Protein AF-0000000084988908 (afdb_homodimer)

Secondary structure (DSSP, 8-state):
-----PPEEEE-S-HHHHHHHHHHHHHTT--S-EEEESSHHHHHHHHH-TTSPPPSEEEEES--SSS-HHHHHHHHHHSTTTTTS-EEEEES---HHHHHHHHHTT-SEEEE--SSHHHHHHHHHHHHHHHHHS---/-----PPEEEE-S-HHHHHHHHHHHHHTT--S-EEEESSHHHHHHHHH-TTSPPPSEEEEES-SSTTHHHHHHHHHHH-TTTTTS-EEEEES---HHHHHHHHHTT-SEEEE--SSHHHHHHHHHHHHHHHHHS---

Sequence (274 aa):
MRITNKPILLVEDDQVDMMKVTRALKEIGVTNQVVHRENGEDALNYLRDEDSEKPCLILLDLSMPIINGLEFLQAVKKDGRLRRIPVVVLTTSDDQQDKLNGFNFGAAGYMGKPVDYTQFVKVIRSIDTYWTISQMPMRITNKPILLVEDDQVDMMKVTRALKEIGVTNQVVHRENGEDALNYLRDEDSEKPCLILLDLSMPIINGLEFLQAVKKDGRLRRIPVVVLTTSDDQQDKLNGFNFGAAGYMGKPVDYTQFVKVIRSIDTYWTISQMP

Radius of gyration: 17.79 Å; Cα contacts (8 Å, |Δi|>4): 493; chains: 2; bounding box: 39×50×40 Å

InterPro domains:
  IPR001789 Signal transduction response regulator, receiver domain [PF00072] (8-124)
  IPR001789 Signal transduction response regulator, receiver domain [PS50110] (7-128)
  IPR001789 Signal transduction response regulator, receiver domain [SM00448] (6-124)
  IPR011006 CheY-like superfamily [SSF52172] (5-129)
  IPR052893 Two-component system response regulator [PTHR44520] (6-137)

pLDDT: mean 90.45, std 11.63, range [33.38, 98.31]

Organism: Nitrosospira multiformis (strain ATCC 25196 / NCIMB 11849 / C 71) (NCBI:txid323848)

Foldseek 3Di:
DPLPLFAEEEAAQDPVVVVLLVVLCVVVPRDHHYHYDDHLVVVVVQCPPPPHGHHQEYEAEPPRPDDPRLVSLLVQCVDPVRVLRAYEYEYQDPDPVVVVSCVVSPHPYYDYQDPDSVVNSVVSVVVVVVSVVVPRD/DPLPLFAEEEAAQDPVVVVLLVVLCVVVPRDHHYHYDDFLVVVVVQCPPPPHGHHQEYEFEPPRPDDTRLVSLLVQCVDPVRVLRAYEYEYQDPDPVVVVSCVVSPHPYYDYQDPDSVVNSVRSVVVVVVSVVVPRD

Structure (mmCIF, N/CA/C/O backbone):
data_AF-0000000084988908-model_v1
#
loop_
_entity.id
_entity.type
_entity.pdbx_description
1 polymer 'Response regulator receiver domain protein (CheY-like)'
#
loop_
_atom_site.group_PDB
_atom_site.id
_atom_site.type_symbol
_atom_site.label_atom_id
_atom_site.label_alt_id
_atom_site.label_comp_id
_atom_site.label_asym_id
_atom_site.label_entity_id
_atom_site.label_seq_id
_atom_site.pdbx_PDB_ins_code
_atom_site.Cartn_x
_atom_site.Cartn_y
_atom_site.Cartn_z
_atom_site.occupancy
_atom_site.B_iso_or_equiv
_atom_site.auth_seq_id
_atom_site.auth_comp_id
_atom_site.auth_asym_id
_atom_site.auth_atom_id
_atom_site.pdbx_PDB_model_num
ATOM 1 N N . MET A 1 1 ? -14.312 4.145 -9.266 1 33.38 1 MET A N 1
ATOM 2 C CA . MET A 1 1 ? -13.578 3.844 -8.047 1 33.38 1 MET A CA 1
ATOM 3 C C . MET A 1 1 ? -14.516 3.77 -6.844 1 33.38 1 MET A C 1
ATOM 5 O O . MET A 1 1 ? -15.281 4.699 -6.594 1 33.38 1 MET A O 1
ATOM 9 N N . ARG A 1 2 ? -15.062 2.703 -6.59 1 39.84 2 ARG A N 1
ATOM 10 C CA . ARG A 1 2 ? -16.031 2.877 -5.508 1 39.84 2 ARG A CA 1
ATOM 11 C C . ARG A 1 2 ? -15.516 3.869 -4.469 1 39.84 2 ARG A C 1
ATOM 13 O O . ARG A 1 2 ? -14.453 3.658 -3.871 1 39.84 2 ARG A O 1
ATOM 20 N N . ILE A 1 3 ? -15.742 5.152 -4.816 1 51.94 3 ILE A N 1
ATOM 21 C CA . ILE A 1 3 ? -15.484 6.352 -4.031 1 51.94 3 ILE A CA 1
ATOM 22 C C . ILE A 1 3 ? -16.031 6.164 -2.613 1 51.94 3 ILE A C 1
ATOM 24 O O . ILE A 1 3 ? -17.234 6.074 -2.408 1 51.94 3 ILE A O 1
ATOM 28 N N . THR A 1 4 ? -15.289 5.414 -1.825 1 63.38 4 THR A N 1
ATOM 29 C CA . THR A 1 4 ? -15.859 5.539 -0.486 1 63.38 4 THR A CA 1
ATOM 30 C C . THR A 1 4 ? -15.945 7.004 -0.069 1 63.38 4 THR A C 1
ATOM 32 O O . THR A 1 4 ? -15.109 7.816 -0.47 1 63.38 4 THR A O 1
ATOM 35 N N . ASN A 1 5 ? -17.109 7.465 0.12 1 84.06 5 ASN A N 1
ATOM 36 C CA . ASN A 1 5 ? -17.344 8.82 0.614 1 84.06 5 ASN A CA 1
ATOM 37 C C . ASN A 1 5 ? -16.688 9.047 1.969 1 84.06 5 ASN A C 1
ATOM 39 O O . ASN A 1 5 ? -16.922 10.062 2.619 1 84.06 5 ASN A O 1
ATOM 43 N N . LYS A 1 6 ? -15.82 8.133 2.32 1 93.12 6 LYS A N 1
ATOM 44 C CA . LYS A 1 6 ? -15.125 8.266 3.596 1 93.12 6 LYS A CA 1
ATOM 45 C C . LYS A 1 6 ? -14.016 9.312 3.508 1 93.12 6 LYS A C 1
ATOM 47 O O . LYS A 1 6 ? -13.43 9.516 2.443 1 93.12 6 LYS A O 1
ATOM 52 N N . PRO A 1 7 ? -13.727 9.922 4.605 1 97.06 7 PRO A N 1
ATOM 53 C CA . PRO A 1 7 ? -12.727 11 4.57 1 97.06 7 PRO A CA 1
ATOM 54 C C . PRO A 1 7 ? -11.305 10.477 4.426 1 97.06 7 PRO A C 1
ATOM 56 O O . PRO A 1 7 ? -11.062 9.273 4.559 1 97.06 7 PRO A O 1
ATOM 59 N N . ILE A 1 8 ? -10.422 11.383 4.055 1 97.56 8 ILE A N 1
ATOM 60 C CA . ILE A 1 8 ? -8.977 11.211 4.121 1 97.56 8 ILE A CA 1
ATOM 61 C C . ILE A 1 8 ? -8.414 11.992 5.309 1 97.56 8 ILE A C 1
ATOM 63 O O . ILE A 1 8 ? -8.711 13.18 5.469 1 97.56 8 ILE A O 1
ATOM 67 N N . LEU A 1 9 ? -7.676 11.273 6.164 1 98.12 9 LEU A N 1
ATOM 68 C CA . LEU A 1 9 ? -7.031 11.961 7.281 1 98.12 9 LEU A CA 1
ATOM 69 C C . LEU A 1 9 ? -5.625 12.414 6.902 1 98.12 9 LEU A C 1
ATOM 71 O O . LEU A 1 9 ? -4.797 11.602 6.488 1 98.12 9 LEU A O 1
ATOM 75 N N . LEU A 1 10 ? -5.43 13.695 6.969 1 97.56 10 LEU A N 1
ATOM 76 C CA . LEU A 1 10 ? -4.117 14.289 6.73 1 97.56 10 LEU A CA 1
ATOM 77 C C . LEU A 1 10 ? -3.48 14.742 8.039 1 97.56 10 LEU A C 1
ATOM 79 O O . LEU A 1 10 ? -4.008 15.633 8.719 1 97.56 10 LEU A O 1
ATOM 83 N N . VAL A 1 11 ? -2.355 14.102 8.406 1 96.38 11 VAL A N 1
ATOM 84 C CA . VAL A 1 11 ? -1.611 14.461 9.609 1 96.38 11 VAL A CA 1
ATOM 85 C C . VAL A 1 11 ? -0.351 15.234 9.227 1 96.38 11 VAL A C 1
ATOM 87 O O . VAL A 1 11 ? 0.623 14.648 8.75 1 96.38 11 VAL A O 1
ATOM 90 N N . GLU A 1 12 ? -0.417 16.516 9.398 1 93.69 12 GLU A N 1
ATOM 91 C CA . GLU A 1 12 ? 0.582 17.453 8.883 1 93.69 12 GLU A CA 1
ATOM 92 C C . GLU A 1 12 ? 0.618 18.719 9.711 1 93.69 12 GLU A C 1
ATOM 94 O O . GLU A 1 12 ? -0.411 19.375 9.906 1 93.69 12 GLU A O 1
ATOM 99 N N . ASP A 1 13 ? 1.84 19.062 10.188 1 91.5 13 ASP A N 1
ATOM 100 C CA . ASP A 1 13 ? 1.912 20.219 11.062 1 91.5 13 ASP A CA 1
ATOM 101 C C . ASP A 1 13 ? 2.33 21.469 10.289 1 91.5 13 ASP A C 1
ATOM 103 O O . ASP A 1 13 ? 2.232 22.594 10.797 1 91.5 13 ASP A O 1
ATOM 107 N N . ASP A 1 14 ? 2.793 21.359 9.07 1 92.19 14 ASP A N 1
ATOM 108 C CA . ASP A 1 14 ? 3.178 22.5 8.242 1 92.19 14 ASP A CA 1
ATOM 109 C C . ASP A 1 14 ? 2.012 22.969 7.371 1 92.19 14 ASP A C 1
ATOM 111 O O . ASP A 1 14 ? 1.492 22.203 6.555 1 92.19 14 ASP A O 1
ATOM 115 N N . GLN A 1 15 ? 1.658 24.156 7.574 1 94.19 15 GLN A N 1
ATOM 116 C CA . GLN A 1 15 ? 0.488 24.688 6.883 1 94.19 15 GLN A CA 1
ATOM 117 C C . GLN A 1 15 ? 0.701 24.719 5.371 1 94.19 15 GLN A C 1
ATOM 119 O O . GLN A 1 15 ? -0.223 24.438 4.605 1 94.19 15 GLN A O 1
ATOM 124 N N . VAL A 1 16 ? 1.824 25.047 4.992 1 94.38 16 VAL A N 1
ATOM 125 C CA . VAL A 1 16 ? 2.129 25.094 3.566 1 94.38 16 VAL A CA 1
ATOM 126 C C . VAL A 1 16 ? 2.004 23.703 2.961 1 94.38 16 VAL A C 1
ATOM 128 O O . VAL A 1 16 ? 1.389 23.531 1.906 1 94.38 16 VAL A O 1
ATOM 131 N N . ASP A 1 17 ? 2.549 22.703 3.615 1 94.25 17 ASP A N 1
ATOM 132 C CA . ASP A 1 17 ? 2.461 21.312 3.146 1 94.25 17 ASP A CA 1
ATOM 133 C C . ASP A 1 17 ? 1.016 20.828 3.152 1 94.25 17 ASP A C 1
ATOM 135 O O . ASP A 1 17 ? 0.592 20.125 2.236 1 94.25 17 ASP A O 1
ATOM 139 N N . MET A 1 18 ? 0.338 21.203 4.219 1 95.81 18 MET A N 1
ATOM 140 C CA . MET A 1 18 ? -1.075 20.844 4.293 1 95.81 18 MET A CA 1
ATOM 141 C C . MET A 1 18 ? -1.834 21.359 3.078 1 95.81 18 MET A C 1
ATOM 143 O O . MET A 1 18 ? -2.584 20.625 2.441 1 95.81 18 MET A O 1
ATOM 147 N N . MET A 1 19 ? -1.637 22.594 2.74 1 96.88 19 MET A N 1
ATOM 148 C CA . MET A 1 19 ? -2.316 23.219 1.607 1 96.88 19 MET A CA 1
ATOM 149 C C . MET A 1 19 ? -1.899 22.562 0.296 1 96.88 19 MET A C 1
ATOM 151 O O . MET A 1 19 ? -2.729 22.344 -0.589 1 96.88 19 MET A O 1
ATOM 155 N N . LYS A 1 20 ? -0.609 22.266 0.254 1 97.06 20 LYS A N 1
ATOM 156 C CA . LYS A 1 20 ? -0.064 21.625 -0.936 1 97.06 20 LYS A CA 1
ATOM 157 C C . LYS A 1 20 ? -0.732 20.281 -1.186 1 97.06 20 LYS A C 1
ATOM 159 O O . LYS A 1 20 ? -1.15 19.984 -2.307 1 97.06 20 LYS A O 1
ATOM 164 N N . VAL A 1 21 ? -0.891 19.453 -0.198 1 97.81 21 VAL A N 1
ATOM 165 C CA . VAL A 1 21 ? -1.503 18.141 -0.31 1 97.81 21 VAL A CA 1
ATOM 166 C C . VAL A 1 21 ? -2.979 18.281 -0.674 1 97.81 21 VAL A C 1
ATOM 168 O O . VAL A 1 21 ? -3.469 17.609 -1.587 1 97.81 21 VAL A O 1
ATOM 171 N N . THR A 1 22 ? -3.67 19.172 -0.027 1 97.94 22 THR A N 1
ATOM 172 C CA . THR A 1 22 ? -5.094 19.375 -0.252 1 97.94 22 THR A CA 1
ATOM 173 C C . THR A 1 22 ? -5.355 19.859 -1.68 1 97.94 22 THR A C 1
ATOM 175 O O . THR A 1 22 ? -6.277 19.375 -2.342 1 97.94 22 THR A O 1
ATOM 178 N N . ARG A 1 23 ? -4.582 20.766 -2.104 1 97.81 23 ARG A N 1
ATOM 179 C CA . ARG A 1 23 ? -4.711 21.281 -3.463 1 97.81 23 ARG A CA 1
ATOM 180 C C . ARG A 1 23 ? -4.473 20.188 -4.492 1 97.81 23 ARG A C 1
ATOM 182 O O . ARG A 1 23 ? -5.211 20.078 -5.473 1 97.81 23 ARG A O 1
ATOM 189 N N . ALA A 1 24 ? -3.41 19.391 -4.281 1 98.31 24 ALA A N 1
ATOM 190 C CA . ALA A 1 24 ? -3.094 18.297 -5.199 1 98.31 24 ALA A CA 1
ATOM 191 C C . ALA A 1 24 ? -4.246 17.312 -5.281 1 98.31 24 ALA A C 1
ATOM 193 O O . ALA A 1 24 ? -4.609 16.859 -6.371 1 98.31 24 ALA A O 1
ATOM 194 N N . LEU A 1 25 ? -4.844 16.969 -4.137 1 98.12 25 LEU A N 1
ATOM 195 C CA . LEU A 1 25 ? -5.977 16.062 -4.109 1 98.12 25 LEU A CA 1
ATOM 196 C C . LEU A 1 25 ? -7.145 16.609 -4.914 1 98.12 25 LEU A C 1
ATOM 198 O O . LEU A 1 25 ? -7.758 15.891 -5.707 1 98.12 25 LEU A O 1
ATOM 202 N N . LYS A 1 26 ? -7.383 17.844 -4.719 1 97.38 26 LYS A N 1
ATOM 203 C CA . LYS A 1 26 ? -8.469 18.5 -5.453 1 97.38 26 LYS A CA 1
ATOM 204 C C . LYS A 1 26 ? -8.18 18.516 -6.949 1 97.38 26 LYS A C 1
ATOM 206 O O . LYS A 1 26 ? -9.07 18.25 -7.758 1 97.38 26 LYS A O 1
ATOM 211 N N . GLU A 1 27 ? -7.031 18.781 -7.266 1 97.81 27 GLU A N 1
ATOM 212 C CA . GLU A 1 27 ? -6.621 18.906 -8.664 1 97.81 27 GLU A CA 1
ATOM 213 C C . GLU A 1 27 ? -6.824 17.594 -9.414 1 97.81 27 GLU A C 1
ATOM 215 O O . GLU A 1 27 ? -7.137 17.594 -10.609 1 97.81 27 GLU A O 1
ATOM 220 N N . ILE A 1 28 ? -6.645 16.516 -8.719 1 97.25 28 ILE A N 1
ATOM 221 C CA . ILE A 1 28 ? -6.754 15.242 -9.414 1 97.25 28 ILE A CA 1
ATOM 222 C C . ILE A 1 28 ? -8.172 14.695 -9.266 1 97.25 28 ILE A C 1
ATOM 224 O O . ILE A 1 28 ? -8.43 13.531 -9.578 1 97.25 28 ILE A O 1
ATOM 228 N N . GLY A 1 29 ? -9.023 15.445 -8.688 1 96.38 29 GLY A N 1
ATOM 229 C CA . GLY A 1 29 ? -10.445 15.133 -8.719 1 96.38 29 GLY A CA 1
ATOM 230 C C . GLY A 1 29 ? -10.906 14.328 -7.523 1 96.38 29 GLY A C 1
ATOM 231 O O . GLY A 1 29 ? -11.969 13.703 -7.562 1 96.38 29 GLY A O 1
ATOM 232 N N . VAL A 1 30 ? -10.141 14.297 -6.473 1 95.75 30 VAL A N 1
ATOM 233 C CA . VAL A 1 30 ? -10.562 13.609 -5.254 1 95.75 30 VAL A CA 1
ATOM 234 C C . VAL A 1 30 ? -11.664 14.414 -4.566 1 95.75 30 VAL A C 1
ATOM 236 O O . VAL A 1 30 ? -11.516 15.625 -4.348 1 95.75 30 VAL A O 1
ATOM 239 N N . THR A 1 31 ? -12.75 13.672 -4.215 1 95.19 31 THR A N 1
ATOM 240 C CA . THR A 1 31 ? -13.898 14.367 -3.66 1 95.19 31 THR A CA 1
ATOM 241 C C . THR A 1 31 ? -14.062 14.047 -2.178 1 95.19 31 THR A C 1
ATOM 243 O O . THR A 1 31 ? -14.906 14.641 -1.497 1 95.19 31 THR A O 1
ATOM 246 N N . ASN A 1 32 ? -13.273 13.164 -1.673 1 96.12 32 ASN A N 1
ATOM 247 C CA . ASN A 1 32 ? -13.328 12.844 -0.25 1 96.12 32 ASN A CA 1
ATOM 248 C C . ASN A 1 32 ? -13.086 14.078 0.613 1 96.12 32 ASN A C 1
ATOM 250 O O . ASN A 1 32 ? -12.289 14.945 0.255 1 96.12 32 ASN A O 1
ATOM 254 N N . GLN A 1 33 ? -13.797 14.133 1.721 1 96.38 33 GLN A N 1
ATOM 255 C CA . GLN A 1 33 ? -13.445 15.148 2.707 1 96.38 33 GLN A CA 1
ATOM 256 C C . GLN A 1 33 ? -12.031 14.922 3.242 1 96.38 33 GLN A C 1
ATOM 258 O O . GLN A 1 33 ? -11.633 13.781 3.498 1 96.38 33 GLN A O 1
ATOM 263 N N . VAL A 1 34 ? -11.352 16.016 3.344 1 97.69 34 VAL A N 1
ATOM 264 C CA . VAL A 1 34 ? -10.031 15.93 3.947 1 97.69 34 VAL A CA 1
ATOM 265 C C . VAL A 1 34 ? -10.07 16.469 5.375 1 97.69 34 VAL A C 1
ATOM 267 O O . VAL A 1 34 ? -10.352 17.641 5.594 1 97.69 34 VAL A O 1
ATOM 270 N N . VAL A 1 35 ? -9.836 15.562 6.348 1 97.94 35 VAL A N 1
ATOM 271 C CA . VAL A 1 35 ? -9.742 15.945 7.754 1 97.94 35 VAL A CA 1
ATOM 272 C C . VAL A 1 35 ? -8.281 16.156 8.133 1 97.94 35 VAL A C 1
ATOM 274 O O . VAL A 1 35 ? -7.449 15.266 7.961 1 97.94 35 VAL A O 1
ATOM 277 N N . HIS A 1 36 ? -8.039 17.312 8.641 1 97.5 36 HIS A N 1
ATOM 278 C CA . HIS A 1 36 ? -6.66 17.688 8.953 1 97.5 36 HIS A CA 1
ATOM 279 C C . HIS A 1 36 ? -6.41 17.672 10.453 1 97.5 36 HIS A C 1
ATOM 281 O O . HIS A 1 36 ? -7.25 18.125 11.234 1 97.5 36 HIS A O 1
ATOM 287 N N . ARG A 1 37 ? -5.277 17.031 10.828 1 95.31 37 ARG A N 1
ATOM 288 C CA . ARG A 1 37 ? -4.75 17.109 12.188 1 95.31 37 ARG A CA 1
ATOM 289 C C . ARG A 1 37 ? -3.279 17.5 12.188 1 95.31 37 ARG A C 1
ATOM 291 O O . ARG A 1 37 ? -2.525 17.094 11.297 1 95.31 37 ARG A O 1
ATOM 298 N N . GLU A 1 38 ? -2.828 18.172 13.266 1 93.19 38 GLU A N 1
ATOM 299 C CA . GLU A 1 38 ? -1.507 18.797 13.242 1 93.19 38 GLU A CA 1
ATOM 300 C C . GLU A 1 38 ? -0.475 17.922 13.953 1 93.19 38 GLU A C 1
ATOM 302 O O . GLU A 1 38 ? 0.72 18.219 13.93 1 93.19 38 GLU A O 1
ATOM 307 N N . ASN A 1 39 ? -0.982 16.922 14.602 1 91 39 ASN A N 1
ATOM 308 C CA . ASN A 1 39 ? -0.051 16.016 15.266 1 91 39 ASN A CA 1
ATOM 309 C C . ASN A 1 39 ? -0.68 14.648 15.516 1 91 39 ASN A C 1
ATOM 311 O O . ASN A 1 39 ? -1.894 14.484 15.383 1 91 39 ASN A O 1
ATOM 315 N N . GLY A 1 40 ? 0.128 13.695 15.922 1 92.62 40 GLY A N 1
ATOM 316 C CA . GLY A 1 40 ? -0.29 12.312 16.094 1 92.62 40 GLY A CA 1
ATOM 317 C C . GLY A 1 40 ? -1.34 12.141 17.172 1 92.62 40 GLY A C 1
ATOM 318 O O . GLY A 1 40 ? -2.256 11.32 17.031 1 92.62 40 GLY A O 1
ATOM 319 N N . GLU A 1 41 ? -1.16 12.875 18.234 1 90.69 41 GLU A N 1
ATOM 320 C CA . GLU A 1 41 ? -2.102 12.75 19.344 1 90.69 41 GLU A CA 1
ATOM 321 C C . GLU A 1 41 ? -3.504 13.188 18.922 1 90.69 41 GLU A C 1
ATOM 323 O O . GLU A 1 41 ? -4.48 12.477 19.172 1 90.69 41 GLU A O 1
ATOM 328 N N . ASP A 1 42 ? -3.58 14.305 18.312 1 93.12 42 ASP A N 1
ATOM 329 C CA . ASP A 1 42 ? -4.859 14.797 17.797 1 93.12 42 ASP A CA 1
ATOM 330 C C . ASP A 1 42 ? -5.457 13.828 16.781 1 93.12 42 ASP A C 1
ATOM 332 O O . ASP A 1 42 ? -6.668 13.602 16.766 1 93.12 42 ASP A O 1
ATOM 336 N N . ALA A 1 43 ? -4.625 13.336 15.961 1 96.19 43 ALA A N 1
ATOM 337 C CA . ALA A 1 43 ? -5.062 12.383 14.938 1 96.19 43 ALA A CA 1
ATOM 338 C C . ALA A 1 43 ? -5.605 11.109 15.578 1 96.19 43 ALA A C 1
ATOM 340 O O . ALA A 1 43 ? -6.648 10.594 15.164 1 96.19 43 ALA A O 1
ATOM 341 N N . LEU A 1 44 ? -4.914 10.617 16.609 1 95.56 44 LEU A N 1
ATOM 342 C CA . LEU A 1 44 ? -5.363 9.414 17.297 1 95.56 44 LEU A CA 1
ATOM 343 C C . LEU A 1 44 ? -6.699 9.648 18 1 95.56 44 LEU A C 1
ATOM 345 O O . LEU A 1 44 ? -7.57 8.773 17.984 1 95.56 44 LEU A O 1
ATOM 349 N N . ASN A 1 45 ? -6.801 10.82 18.625 1 95.94 45 ASN A N 1
ATOM 350 C CA . ASN A 1 45 ? -8.07 11.164 19.25 1 95.94 45 ASN A CA 1
ATOM 351 C C . ASN A 1 45 ? -9.219 11.148 18.25 1 95.94 45 ASN A C 1
ATOM 353 O O . ASN A 1 45 ? -10.297 10.625 18.531 1 95.94 45 ASN A O 1
ATOM 357 N N . TYR A 1 46 ? -8.977 11.711 17.125 1 97.12 46 TYR A N 1
ATOM 358 C CA . TYR A 1 46 ? -9.969 11.688 16.062 1 97.12 46 TYR A CA 1
ATOM 359 C C . TYR A 1 46 ? -10.328 10.258 15.688 1 97.12 46 TYR A C 1
ATOM 361 O O . TYR A 1 46 ? -11.508 9.914 15.57 1 97.12 46 TYR A O 1
ATOM 369 N N . LEU A 1 47 ? -9.359 9.391 15.516 1 97.44 47 LEU A N 1
ATOM 370 C CA . LEU A 1 47 ? -9.547 8.008 15.078 1 97.44 47 LEU A CA 1
ATOM 371 C C . LEU A 1 47 ? -10.273 7.195 16.141 1 97.44 47 LEU A C 1
ATOM 373 O O . LEU A 1 47 ? -11.031 6.273 15.82 1 97.44 47 LEU A O 1
ATOM 377 N N . ARG A 1 48 ? -10.016 7.492 17.344 1 96.5 48 ARG A N 1
ATOM 378 C CA . ARG A 1 48 ? -10.562 6.703 18.438 1 96.5 48 ARG A CA 1
ATOM 379 C C . ARG A 1 48 ? -11.961 7.188 18.812 1 96.5 48 ARG A C 1
ATOM 381 O O . ARG A 1 48 ? -12.688 6.504 19.531 1 96.5 48 ARG A O 1
ATOM 388 N N . ASP A 1 49 ? -12.258 8.406 18.359 1 96.56 49 ASP A N 1
ATOM 389 C CA . ASP A 1 49 ? -13.594 8.938 18.594 1 96.56 49 ASP A CA 1
ATOM 390 C C . ASP A 1 49 ? -14.648 8.117 17.844 1 96.56 49 ASP A C 1
ATOM 392 O O . ASP A 1 49 ? -14.664 8.109 16.609 1 96.56 49 ASP A O 1
ATOM 396 N N . GLU A 1 50 ? -15.602 7.5 18.562 1 93.06 50 GLU A N 1
ATOM 397 C CA . GLU A 1 50 ? -16.609 6.621 17.984 1 93.06 50 GLU A CA 1
ATOM 398 C C . GLU A 1 50 ? -17.609 7.41 17.125 1 93.06 50 GLU A C 1
ATOM 400 O O . GLU A 1 50 ? -18.234 6.855 16.234 1 93.06 50 GLU A O 1
ATOM 405 N N . ASP A 1 51 ? -17.688 8.695 17.359 1 94.81 51 ASP A N 1
ATOM 406 C CA . ASP A 1 51 ? -18.656 9.531 16.641 1 94.81 51 ASP A CA 1
ATOM 407 C C . ASP A 1 51 ? -18.062 10.047 15.336 1 94.81 51 ASP A C 1
ATOM 409 O O . ASP A 1 51 ? -18.797 10.602 14.5 1 94.81 51 ASP A O 1
ATOM 413 N N . SER A 1 52 ? -16.781 9.844 15.195 1 94.81 52 SER A N 1
ATOM 414 C CA . SER A 1 52 ? -16.141 10.32 13.984 1 94.81 52 SER A CA 1
ATOM 415 C C . SER A 1 52 ? -16.125 9.242 12.906 1 94.81 52 SER A C 1
ATOM 417 O O . SER A 1 52 ? -15.922 8.062 13.203 1 94.81 52 SER A O 1
ATOM 419 N N . GLU A 1 53 ? -16.359 9.703 11.75 1 94.19 53 GLU A N 1
ATOM 420 C CA . GLU A 1 53 ? -16.25 8.773 10.633 1 94.19 53 GLU A CA 1
ATOM 421 C C . GLU A 1 53 ? -14.797 8.359 10.414 1 94.19 53 GLU A C 1
ATOM 423 O O . GLU A 1 53 ? -13.898 9.203 10.383 1 94.19 53 GLU A O 1
ATOM 428 N N . LYS A 1 54 ? -14.617 7.051 10.25 1 95.25 54 LYS A N 1
ATOM 429 C CA . LYS A 1 54 ? -13.258 6.551 10.031 1 95.25 54 LYS A CA 1
ATOM 430 C C . LYS A 1 54 ? -12.789 6.848 8.609 1 95.25 54 LYS A C 1
ATOM 432 O O . LYS A 1 54 ? -13.547 6.695 7.652 1 95.25 54 LYS A O 1
ATOM 437 N N . PRO A 1 55 ? -11.586 7.273 8.508 1 96.75 55 PRO A N 1
ATOM 438 C CA . PRO A 1 55 ? -11.078 7.57 7.172 1 96.75 55 PRO A CA 1
ATOM 439 C C . PRO A 1 55 ? -10.766 6.309 6.367 1 96.75 55 PRO A C 1
ATOM 441 O O . PRO A 1 55 ? -10.531 5.242 6.945 1 96.75 55 PRO A O 1
ATOM 444 N N . CYS A 1 56 ? -10.758 6.477 5.066 1 95.12 56 CYS A N 1
ATOM 445 C CA . CYS A 1 56 ? -10.391 5.371 4.188 1 95.12 56 CYS A CA 1
ATOM 446 C C . CYS A 1 56 ? -8.883 5.352 3.941 1 95.12 56 CYS A C 1
ATOM 448 O O . CYS A 1 56 ? -8.344 4.352 3.471 1 95.12 56 CYS A O 1
ATOM 450 N N . LEU A 1 57 ? -8.258 6.445 4.254 1 96.94 57 LEU A N 1
ATOM 451 C CA . LEU A 1 57 ? -6.828 6.613 4.004 1 96.94 57 LEU A CA 1
ATOM 452 C C . LEU A 1 57 ? -6.234 7.656 4.945 1 96.94 57 LEU A C 1
ATOM 454 O O . LEU A 1 57 ? -6.871 8.672 5.23 1 96.94 57 LEU A O 1
ATOM 458 N N . ILE A 1 58 ? -5.023 7.348 5.434 1 97.12 58 ILE A N 1
ATOM 459 C CA . ILE A 1 58 ? -4.285 8.312 6.242 1 97.12 58 ILE A CA 1
ATOM 460 C C . ILE A 1 58 ? -3.012 8.727 5.508 1 97.12 58 ILE A C 1
ATOM 462 O O . ILE A 1 58 ? -2.225 7.879 5.086 1 97.12 58 ILE A O 1
ATOM 466 N N . LEU A 1 59 ? -2.855 10.008 5.277 1 97.38 59 LEU A N 1
ATOM 467 C CA . LEU A 1 59 ? -1.601 10.594 4.824 1 97.38 59 LEU A CA 1
ATOM 468 C C . LEU A 1 59 ? -0.834 11.211 5.988 1 97.38 59 LEU A C 1
ATOM 470 O O . LEU A 1 59 ? -1.343 12.102 6.672 1 97.38 59 LEU A O 1
ATOM 474 N N . LEU A 1 60 ? 0.4 10.719 6.191 1 95.69 60 LEU A N 1
ATOM 475 C CA . LEU A 1 60 ? 1.146 11.039 7.402 1 95.69 60 LEU A CA 1
ATOM 476 C C . LEU A 1 60 ? 2.479 11.695 7.059 1 95.69 60 LEU A C 1
ATOM 478 O O . LEU A 1 60 ? 3.279 11.133 6.312 1 95.69 60 LEU A O 1
ATOM 482 N N . ASP A 1 61 ? 2.689 12.836 7.59 1 91.56 61 ASP A N 1
ATOM 483 C CA . ASP A 1 61 ? 4 13.469 7.504 1 91.56 61 ASP A CA 1
ATOM 484 C C . ASP A 1 61 ? 4.902 13.031 8.656 1 91.56 61 ASP A C 1
ATOM 486 O O . ASP A 1 61 ? 4.559 13.211 9.82 1 91.56 61 ASP A O 1
ATOM 490 N N . LEU A 1 62 ? 6.121 12.516 8.422 1 83.56 62 LEU A N 1
ATOM 491 C CA . LEU A 1 62 ? 7.023 12.023 9.453 1 83.56 62 LEU A CA 1
ATOM 492 C C . LEU A 1 62 ? 7.949 13.133 9.945 1 83.56 62 LEU A C 1
ATOM 494 O O . LEU A 1 62 ? 8.633 12.977 10.961 1 83.56 62 LEU A O 1
ATOM 498 N N . SER A 1 63 ? 8.156 14.227 9.25 1 76.94 63 SER A N 1
ATOM 499 C CA . SER A 1 63 ? 9.078 15.297 9.617 1 76.94 63 SER A CA 1
ATOM 500 C C . SER A 1 63 ? 8.492 16.156 10.734 1 76.94 63 SER A C 1
ATOM 502 O O . SER A 1 63 ? 9.016 17.234 11.023 1 76.94 63 SER A O 1
ATOM 504 N N . MET A 1 64 ? 7.605 15.883 11.391 1 72.25 64 MET A N 1
ATOM 505 C CA . MET A 1 64 ? 7.02 16.672 12.477 1 72.25 64 MET A CA 1
ATOM 506 C C . MET A 1 64 ? 7.828 16.516 13.758 1 72.25 64 MET A C 1
ATOM 508 O O . MET A 1 64 ? 8.453 15.484 13.984 1 72.25 64 MET A O 1
ATOM 512 N N . PRO A 1 65 ? 8.57 17.797 14.32 1 59.78 65 PRO A N 1
ATOM 513 C CA . PRO A 1 65 ? 9.367 17.703 15.547 1 59.78 65 PRO A CA 1
ATOM 514 C C . PRO A 1 65 ? 8.867 16.625 16.5 1 59.78 65 PRO A C 1
ATOM 516 O O . PRO A 1 65 ? 9.633 15.758 16.922 1 59.78 65 PRO A O 1
ATOM 519 N N . ILE A 1 66 ? 8.422 17.188 17.547 1 50.06 66 ILE A N 1
ATOM 520 C CA . ILE A 1 66 ? 8.141 16.453 18.766 1 50.06 66 ILE A CA 1
ATOM 521 C C . ILE A 1 66 ? 7.953 14.969 18.453 1 50.06 66 ILE A C 1
ATOM 523 O O . ILE A 1 66 ? 8.633 14.109 19.031 1 50.06 66 ILE A O 1
ATOM 527 N N . ILE A 1 67 ? 7.238 14.273 18.594 1 49 67 ILE A N 1
ATOM 528 C CA . ILE A 1 67 ? 7.016 12.836 18.734 1 49 67 ILE A CA 1
ATOM 529 C C . ILE A 1 67 ? 7.227 12.148 17.391 1 49 67 ILE A C 1
ATOM 531 O O . ILE A 1 67 ? 7.754 11.039 17.328 1 49 67 ILE A O 1
ATOM 535 N N . ASN A 1 68 ? 6.086 11.75 16.641 1 71.56 68 ASN A N 1
ATOM 536 C CA . ASN A 1 68 ? 4.871 10.969 16.844 1 71.56 68 ASN A CA 1
ATOM 537 C C . ASN A 1 68 ? 4.371 10.344 15.547 1 71.56 68 ASN A C 1
ATOM 539 O O . ASN A 1 68 ? 3.303 9.727 15.523 1 71.56 68 ASN A O 1
ATOM 543 N N . GLY A 1 69 ? 5.352 10.773 14.492 1 82 69 GLY A N 1
ATOM 544 C CA . GLY A 1 69 ? 4.727 10.117 13.352 1 82 69 GLY A CA 1
ATOM 545 C C . GLY A 1 69 ? 4.816 8.602 13.414 1 82 69 GLY A C 1
ATOM 546 O O . GLY A 1 69 ? 3.832 7.906 13.156 1 82 69 GLY A O 1
ATOM 547 N N . LEU A 1 70 ? 6.07 8.203 13.75 1 86.81 70 LEU A N 1
ATOM 548 C CA . LEU A 1 70 ? 6.27 6.758 13.844 1 86.81 70 LEU A CA 1
ATOM 549 C C . LEU A 1 70 ? 5.461 6.172 15 1 86.81 70 LEU A C 1
ATOM 551 O O . LEU A 1 70 ? 4.926 5.066 14.891 1 86.81 70 LEU A O 1
ATOM 555 N N . GLU A 1 71 ? 5.453 6.906 16.016 1 89.69 71 GLU A N 1
ATOM 556 C CA . GLU A 1 71 ? 4.637 6.473 17.141 1 89.69 71 GLU A CA 1
ATOM 557 C C . GLU A 1 71 ? 3.16 6.414 16.766 1 89.69 71 GLU A C 1
ATOM 559 O O . GLU A 1 71 ? 2.447 5.488 17.172 1 89.69 71 GLU A O 1
ATOM 564 N N . PHE A 1 72 ? 2.775 7.426 16.094 1 94 72 PHE A N 1
ATOM 565 C CA . PHE A 1 72 ? 1.407 7.441 15.594 1 94 72 PHE A CA 1
ATOM 566 C C . PHE A 1 72 ? 1.134 6.219 14.727 1 94 72 PHE A C 1
ATOM 568 O O . PHE A 1 72 ? 0.136 5.523 14.93 1 94 72 PHE A O 1
ATOM 575 N N . LEU A 1 73 ? 2.051 5.988 13.781 1 94.19 73 LEU A N 1
ATOM 576 C CA . LEU A 1 73 ? 1.924 4.84 12.891 1 94.19 73 LEU A CA 1
ATOM 577 C C . LEU A 1 73 ? 1.83 3.541 13.688 1 94.19 73 LEU A C 1
ATOM 579 O O . LEU A 1 73 ? 0.941 2.721 13.445 1 94.19 73 LEU A O 1
ATOM 583 N N . GLN A 1 74 ? 2.631 3.41 14.648 1 93.75 74 GLN A N 1
ATOM 584 C CA . GLN A 1 74 ? 2.639 2.205 15.469 1 93.75 74 GLN A CA 1
ATOM 585 C C . GLN A 1 74 ? 1.33 2.059 16.234 1 93.75 74 GLN A C 1
ATOM 587 O O . GLN A 1 74 ? 0.778 0.96 16.328 1 93.75 74 GLN A O 1
ATOM 592 N N . ALA A 1 75 ? 0.891 3.141 16.812 1 95 75 ALA A N 1
ATOM 593 C CA . ALA A 1 75 ? -0.347 3.117 17.594 1 95 75 ALA A CA 1
ATOM 594 C C . ALA A 1 75 ? -1.528 2.689 16.719 1 95 75 ALA A C 1
ATOM 596 O O . ALA A 1 75 ? -2.344 1.863 17.141 1 95 75 ALA A O 1
ATOM 597 N N . VAL A 1 76 ? -1.596 3.221 15.539 1 95.94 76 VAL A N 1
ATOM 598 C CA . VAL A 1 76 ? -2.682 2.896 14.625 1 95.94 76 VAL A CA 1
ATOM 599 C C . VAL A 1 76 ? -2.635 1.413 14.266 1 95.94 76 VAL A C 1
ATOM 601 O O . VAL A 1 76 ? -3.656 0.725 14.305 1 95.94 76 VAL A O 1
ATOM 604 N N . LYS A 1 77 ? -1.425 0.886 13.938 1 95.5 77 LYS A N 1
ATOM 605 C CA . LYS A 1 77 ? -1.28 -0.469 13.414 1 95.5 77 LYS A CA 1
ATOM 606 C C . LYS A 1 77 ? -1.398 -1.504 14.531 1 95.5 77 LYS A C 1
ATOM 608 O O . LYS A 1 77 ? -1.638 -2.684 14.266 1 95.5 77 LYS A O 1
ATOM 613 N N . LYS A 1 78 ? -1.323 -1.055 15.734 1 94.38 78 LYS A N 1
ATOM 614 C CA . LYS A 1 78 ? -1.487 -1.952 16.875 1 94.38 78 LYS A CA 1
ATOM 615 C C . LYS A 1 78 ? -2.947 -2.02 17.312 1 94.38 78 LYS A C 1
ATOM 617 O O . LYS A 1 78 ? -3.324 -2.893 18.094 1 94.38 78 LYS A O 1
ATOM 622 N N . ASP A 1 79 ? -3.701 -1.081 16.859 1 95.12 79 ASP A N 1
ATOM 623 C CA . ASP A 1 79 ? -5.117 -1.026 17.219 1 95.12 79 ASP A CA 1
ATOM 624 C C . ASP A 1 79 ? -5.953 -1.864 16.25 1 95.12 79 ASP A C 1
ATOM 626 O O . ASP A 1 79 ? -6.035 -1.557 15.062 1 95.12 79 ASP A O 1
ATOM 630 N N . GLY A 1 80 ? -6.641 -2.881 16.75 1 92.56 80 GLY A N 1
ATOM 631 C CA . GLY A 1 80 ? -7.395 -3.822 15.93 1 92.56 80 GLY A CA 1
ATOM 632 C C . GLY A 1 80 ? -8.492 -3.166 15.117 1 92.56 80 GLY A C 1
ATOM 633 O O . GLY A 1 80 ? -8.906 -3.693 14.086 1 92.56 80 GLY A O 1
ATOM 634 N N . ARG A 1 81 ? -8.969 -2.043 15.578 1 92.62 81 ARG A N 1
ATOM 635 C CA . ARG A 1 81 ? -10.047 -1.355 14.867 1 92.62 81 ARG A CA 1
ATOM 636 C C . ARG A 1 81 ? -9.492 -0.405 13.812 1 92.62 81 ARG A C 1
ATOM 638 O O . ARG A 1 81 ? -10.211 0.023 12.914 1 92.62 81 ARG A O 1
ATOM 645 N N . LEU A 1 82 ? -8.18 -0.084 13.891 1 95.88 82 LEU A N 1
ATOM 646 C CA . LEU A 1 82 ? -7.637 0.981 13.055 1 95.88 82 LEU A CA 1
ATOM 647 C C . LEU A 1 82 ? -6.617 0.428 12.062 1 95.88 82 LEU A C 1
ATOM 649 O O . LEU A 1 82 ? -6.324 1.061 11.047 1 95.88 82 LEU A O 1
ATOM 653 N N . ARG A 1 83 ? -6.109 -0.775 12.352 1 95 83 ARG A N 1
ATOM 654 C CA . ARG A 1 83 ? -4.934 -1.262 11.633 1 95 83 ARG A CA 1
ATOM 655 C C . ARG A 1 83 ? -5.254 -1.529 10.164 1 95 83 ARG A C 1
ATOM 657 O O . ARG A 1 83 ? -4.355 -1.594 9.328 1 95 83 ARG A O 1
ATOM 664 N N . ARG A 1 84 ? -6.48 -1.651 9.875 1 94.12 84 ARG A N 1
ATOM 665 C CA . ARG A 1 84 ? -6.863 -1.939 8.492 1 94.12 84 ARG A CA 1
ATOM 666 C C . ARG A 1 84 ? -6.781 -0.686 7.629 1 94.12 84 ARG A C 1
ATOM 668 O O . ARG A 1 84 ? -6.801 -0.771 6.398 1 94.12 84 ARG A O 1
ATOM 675 N N . ILE A 1 85 ? -6.766 0.489 8.227 1 95.44 85 ILE A N 1
ATOM 676 C CA . ILE A 1 85 ? -6.711 1.729 7.465 1 95.44 85 ILE A CA 1
ATOM 677 C C . ILE A 1 85 ? -5.309 1.919 6.887 1 95.44 85 ILE A C 1
ATOM 679 O O . ILE A 1 85 ? -4.324 1.915 7.625 1 95.44 85 ILE A O 1
ATOM 683 N N . PRO A 1 86 ? -5.191 2.08 5.578 1 96.75 86 PRO A N 1
ATOM 684 C CA . PRO A 1 86 ? -3.867 2.326 5.004 1 96.75 86 PRO A CA 1
ATOM 685 C C . PRO A 1 86 ? -3.266 3.654 5.457 1 96.75 86 PRO A C 1
ATOM 687 O O . PRO A 1 86 ? -3.953 4.68 5.461 1 96.75 86 PRO A O 1
ATOM 690 N N . VAL A 1 87 ? -1.992 3.551 5.855 1 96.31 87 VAL A N 1
ATOM 691 C CA . VAL A 1 87 ? -1.236 4.75 6.191 1 96.31 87 VAL A CA 1
ATOM 692 C C . VAL A 1 87 ? -0.107 4.953 5.184 1 96.31 87 VAL A C 1
ATOM 694 O O . VAL A 1 87 ? 0.774 4.102 5.051 1 96.31 87 VAL A O 1
ATOM 697 N N . VAL A 1 88 ? -0.192 6.016 4.492 1 96.75 88 VAL A N 1
ATOM 698 C CA . VAL A 1 88 ? 0.871 6.383 3.562 1 96.75 88 VAL A CA 1
ATOM 699 C C . VAL A 1 88 ? 1.696 7.527 4.148 1 96.75 88 VAL A C 1
ATOM 701 O O . VAL A 1 88 ? 1.154 8.578 4.488 1 96.75 88 VAL A O 1
ATOM 704 N N . VAL A 1 89 ? 2.98 7.309 4.219 1 94.94 89 VAL A N 1
ATOM 705 C CA . VAL A 1 89 ? 3.896 8.297 4.781 1 94.94 89 VAL A CA 1
ATOM 706 C C . VAL A 1 89 ? 4.387 9.227 3.68 1 94.94 89 VAL A C 1
ATOM 708 O O . VAL A 1 89 ? 4.789 8.781 2.605 1 94.94 89 VAL A O 1
ATOM 711 N N . LEU A 1 90 ? 4.219 10.516 3.922 1 94.06 90 LEU A N 1
ATOM 712 C CA . LEU A 1 90 ? 4.824 11.562 3.098 1 94.06 90 LEU A CA 1
ATOM 713 C C . LEU A 1 90 ? 6.008 12.203 3.816 1 94.06 90 LEU A C 1
ATOM 715 O O . LEU A 1 90 ? 5.879 12.648 4.957 1 94.06 90 LEU A O 1
ATOM 719 N N . THR A 1 91 ? 7.141 12.258 3.139 1 88.12 91 THR A N 1
ATOM 720 C CA . THR A 1 91 ? 8.305 12.727 3.877 1 88.12 91 THR A CA 1
ATOM 721 C C . THR A 1 91 ? 9.242 13.516 2.965 1 88.12 91 THR A C 1
ATOM 723 O O . THR A 1 91 ? 9.219 13.344 1.744 1 88.12 91 THR A O 1
ATOM 726 N N . THR A 1 92 ? 10.016 14.445 3.586 1 84.75 92 THR A N 1
ATOM 727 C CA . THR A 1 92 ? 11.07 15.156 2.879 1 84.75 92 THR A CA 1
ATOM 728 C C . THR A 1 92 ? 12.383 14.375 2.939 1 84.75 92 THR A C 1
ATOM 730 O O . THR A 1 92 ? 13.32 14.664 2.188 1 84.75 92 THR A O 1
ATOM 733 N N . SER A 1 93 ? 12.383 13.422 3.848 1 76.69 93 SER A N 1
ATOM 734 C CA . SER A 1 93 ? 13.617 12.695 4.129 1 76.69 93 SER A CA 1
ATOM 735 C C . SER A 1 93 ? 13.703 11.422 3.303 1 76.69 93 SER A C 1
ATOM 737 O O . SER A 1 93 ? 12.688 10.789 3.016 1 76.69 93 SER A O 1
ATOM 739 N N . ASP A 1 94 ? 14.906 11.156 2.842 1 75.5 94 ASP A N 1
ATOM 740 C CA . ASP A 1 94 ? 15.164 9.883 2.182 1 75.5 94 ASP A CA 1
ATOM 741 C C . ASP A 1 94 ? 16.031 8.969 3.061 1 75.5 94 ASP A C 1
ATOM 743 O O . ASP A 1 94 ? 16.781 8.133 2.551 1 75.5 94 ASP A O 1
ATOM 747 N N . ASP A 1 95 ? 15.836 9.25 4.336 1 80.88 95 ASP A N 1
ATOM 748 C CA . ASP A 1 95 ? 16.609 8.43 5.266 1 80.88 95 ASP A CA 1
ATOM 749 C C . ASP A 1 95 ? 16.172 6.969 5.203 1 80.88 95 ASP A C 1
ATOM 751 O O . ASP A 1 95 ? 15 6.66 5.406 1 80.88 95 ASP A O 1
ATOM 755 N N . GLN A 1 96 ? 17.125 6.129 4.988 1 79.19 96 GLN A N 1
ATOM 756 C CA . GLN A 1 96 ? 16.875 4.703 4.797 1 79.19 96 GLN A CA 1
ATOM 757 C C . GLN A 1 96 ? 16.281 4.074 6.055 1 79.19 96 GLN A C 1
ATOM 759 O O . GLN A 1 96 ? 15.367 3.246 5.973 1 79.19 96 GLN A O 1
ATOM 764 N N . GLN A 1 97 ? 16.812 4.488 7.176 1 81.44 97 GLN A N 1
ATOM 765 C CA . GLN A 1 97 ? 16.344 3.912 8.43 1 81.44 97 GLN A CA 1
ATOM 766 C C . GLN A 1 97 ? 14.883 4.285 8.68 1 81.44 97 GLN A C 1
ATOM 768 O O . GLN A 1 97 ? 14.102 3.465 9.164 1 81.44 97 GLN A O 1
ATOM 773 N N . ASP A 1 98 ? 14.555 5.465 8.352 1 79.69 98 ASP A N 1
ATOM 774 C CA . ASP A 1 98 ? 13.164 5.906 8.508 1 79.69 98 ASP A CA 1
ATOM 775 C C . ASP A 1 98 ? 12.234 5.113 7.59 1 79.69 98 ASP A C 1
ATOM 777 O O . ASP A 1 98 ? 11.148 4.699 8.008 1 79.69 98 ASP A O 1
ATOM 781 N N . LYS A 1 99 ? 12.719 4.926 6.449 1 81.75 99 LYS A N 1
ATOM 782 C CA . LYS A 1 99 ? 11.953 4.133 5.492 1 81.75 99 LYS A CA 1
ATOM 783 C C . LYS A 1 99 ? 11.734 2.711 6.004 1 81.75 99 LYS A C 1
ATOM 785 O O . LYS A 1 99 ? 10.609 2.207 5.996 1 81.75 99 LYS A O 1
ATOM 790 N N . LEU A 1 100 ? 12.828 2.18 6.441 1 79.75 100 LEU A N 1
ATOM 791 C CA . LEU A 1 100 ? 12.781 0.819 6.965 1 79.75 100 LEU A CA 1
ATOM 792 C C . LEU A 1 100 ? 11.797 0.722 8.125 1 79.75 100 LEU A C 1
ATOM 794 O O . LEU A 1 100 ? 10.953 -0.177 8.156 1 79.75 100 LEU A O 1
ATOM 798 N N . ASN A 1 101 ? 11.859 1.649 8.977 1 83.56 101 ASN A N 1
ATOM 799 C CA . ASN A 1 101 ? 10.977 1.658 10.133 1 83.56 101 ASN A CA 1
ATOM 800 C C . ASN A 1 101 ? 9.516 1.867 9.719 1 83.56 101 ASN A C 1
ATOM 802 O O . ASN A 1 101 ? 8.617 1.239 10.273 1 83.56 101 ASN A O 1
ATOM 806 N N . GLY A 1 102 ? 9.344 2.666 8.758 1 87.56 102 GLY A N 1
ATOM 807 C CA . GLY A 1 102 ? 7.996 2.896 8.273 1 87.56 102 GLY A CA 1
ATOM 808 C C . GLY A 1 102 ? 7.309 1.629 7.801 1 87.56 102 GLY A C 1
ATOM 809 O O . GLY A 1 102 ? 6.188 1.33 8.219 1 87.56 102 GLY A O 1
ATOM 810 N N . PHE A 1 103 ? 8.008 0.903 7.039 1 90.44 103 PHE A N 1
ATOM 811 C CA . PHE A 1 103 ? 7.426 -0.322 6.504 1 90.44 103 PHE A CA 1
ATOM 812 C C . PHE A 1 103 ? 7.359 -1.402 7.578 1 90.44 103 PHE A C 1
ATOM 814 O O . PHE A 1 103 ? 6.391 -2.158 7.645 1 90.44 103 PHE A O 1
ATOM 821 N N . ASN A 1 104 ? 8.359 -1.341 8.438 1 90.25 104 ASN A N 1
ATOM 822 C CA . ASN A 1 104 ? 8.359 -2.283 9.547 1 90.25 104 ASN A CA 1
ATOM 823 C C . ASN A 1 104 ? 7.137 -2.096 10.445 1 90.25 104 ASN A C 1
ATOM 825 O O . ASN A 1 104 ? 6.617 -3.062 11.008 1 90.25 104 ASN A O 1
ATOM 829 N N . PHE A 1 105 ? 6.715 -0.926 10.461 1 91.44 105 PHE A N 1
ATOM 830 C CA . PHE A 1 105 ? 5.609 -0.634 11.367 1 91.44 105 PHE A CA 1
ATOM 831 C C . PHE A 1 105 ? 4.285 -0.595 10.617 1 91.44 105 PHE A C 1
ATOM 833 O O . PHE A 1 105 ? 3.256 -0.208 11.172 1 91.44 105 PHE A O 1
ATOM 840 N N . GLY A 1 106 ? 4.266 -0.944 9.375 1 93.81 106 GLY A N 1
ATOM 841 C CA . GLY A 1 106 ? 3.012 -1.24 8.695 1 93.81 106 GLY A CA 1
ATOM 842 C C . GLY A 1 106 ? 2.57 -0.14 7.75 1 93.81 106 GLY A C 1
ATOM 843 O O . GLY A 1 106 ? 1.4 -0.077 7.367 1 93.81 106 GLY A O 1
ATOM 844 N N . ALA A 1 107 ? 3.533 0.744 7.438 1 94.94 107 ALA A N 1
ATOM 845 C CA . ALA A 1 107 ? 3.18 1.739 6.43 1 94.94 107 ALA A CA 1
ATOM 846 C C . ALA A 1 107 ? 2.791 1.073 5.113 1 94.94 107 ALA A C 1
ATOM 848 O O . ALA A 1 107 ? 3.4 0.081 4.707 1 94.94 107 ALA A O 1
ATOM 849 N N . ALA A 1 108 ? 1.815 1.693 4.473 1 95.5 108 ALA A N 1
ATOM 850 C CA . ALA A 1 108 ? 1.327 1.169 3.199 1 95.5 108 ALA A CA 1
ATOM 851 C C . ALA A 1 108 ? 1.97 1.899 2.023 1 95.5 108 ALA A C 1
ATOM 853 O O . ALA A 1 108 ? 1.582 1.694 0.871 1 95.5 108 ALA A O 1
ATOM 854 N N . GLY A 1 109 ? 2.838 2.719 2.264 1 95.06 109 GLY A N 1
ATOM 855 C CA . GLY A 1 109 ? 3.635 3.469 1.308 1 95.06 109 GLY A CA 1
ATOM 856 C C . GLY A 1 109 ? 4.555 4.484 1.962 1 95.06 109 GLY A C 1
ATOM 857 O O . GLY A 1 109 ? 4.27 4.969 3.061 1 95.06 109 GLY A O 1
ATOM 858 N N . TYR A 1 110 ? 5.598 4.727 1.34 1 93.75 110 TYR A N 1
ATOM 859 C CA . TYR A 1 110 ? 6.594 5.711 1.745 1 93.75 110 TYR A CA 1
ATOM 860 C C . TYR A 1 110 ? 7.02 6.57 0.562 1 93.75 110 TYR A C 1
ATOM 862 O O . TYR A 1 110 ? 7.828 6.145 -0.264 1 93.75 110 TYR A O 1
ATOM 870 N N . MET A 1 111 ? 6.449 7.801 0.642 1 93.81 111 MET A N 1
ATOM 871 C CA . MET A 1 111 ? 6.566 8.664 -0.529 1 93.81 111 MET A CA 1
ATOM 872 C C . MET A 1 111 ? 7.391 9.906 -0.208 1 93.81 111 MET A C 1
ATOM 874 O O . MET A 1 111 ? 7.141 10.578 0.794 1 93.81 111 MET A O 1
ATOM 878 N N . GLY A 1 112 ? 8.297 10.18 -1.081 1 92.19 112 GLY A N 1
ATOM 879 C CA . GLY A 1 112 ? 8.992 11.445 -0.952 1 92.19 112 GLY A CA 1
ATOM 880 C C . GLY A 1 112 ? 8.125 12.641 -1.303 1 92.19 112 GLY A C 1
ATOM 881 O O . GLY A 1 112 ? 7.152 12.516 -2.047 1 92.19 112 GLY A O 1
ATOM 882 N N . LYS A 1 113 ? 8.508 13.758 -0.706 1 93.25 113 LYS A N 1
ATOM 883 C CA . LYS A 1 113 ? 7.883 15.031 -1.066 1 93.25 113 LYS A CA 1
ATOM 884 C C . LYS A 1 113 ? 8.711 15.773 -2.111 1 93.25 113 LYS A C 1
ATOM 886 O O . LYS A 1 113 ? 9.594 16.562 -1.768 1 93.25 113 LYS A O 1
ATOM 891 N N . PRO A 1 114 ? 8.336 15.562 -3.361 1 93.56 114 PRO A N 1
ATOM 892 C CA . PRO A 1 114 ? 9.078 16.297 -4.387 1 93.56 114 PRO A CA 1
ATOM 893 C C . PRO A 1 114 ? 8.953 17.812 -4.238 1 93.56 114 PRO A C 1
ATOM 895 O O . PRO A 1 114 ? 7.891 18.312 -3.857 1 93.56 114 PRO A O 1
ATOM 898 N N . VAL A 1 115 ? 9.969 18.484 -4.609 1 91.75 115 VAL A N 1
ATOM 899 C CA . VAL A 1 115 ? 9.977 19.953 -4.547 1 91.75 115 VAL A CA 1
ATOM 900 C C . VAL A 1 115 ? 9.133 20.516 -5.688 1 91.75 115 VAL A C 1
ATOM 902 O O . VAL A 1 115 ? 8.359 21.453 -5.488 1 91.75 115 VAL A O 1
ATOM 905 N N . ASP A 1 116 ? 9.266 19.875 -6.812 1 95.69 116 ASP A N 1
ATOM 906 C CA . ASP A 1 116 ? 8.484 20.266 -7.98 1 95.69 116 ASP A CA 1
ATOM 907 C C . ASP A 1 116 ? 7.012 19.891 -7.809 1 95.69 116 ASP A C 1
ATOM 909 O O . ASP A 1 116 ? 6.691 18.719 -7.59 1 95.69 116 ASP A O 1
ATOM 913 N N . TYR A 1 117 ? 6.16 20.797 -7.949 1 96.12 117 TYR A N 1
ATOM 914 C CA . TYR A 1 117 ? 4.742 20.594 -7.68 1 96.12 117 TYR A CA 1
ATOM 915 C C . TYR A 1 117 ? 4.137 19.594 -8.648 1 96.12 117 TYR A C 1
ATOM 917 O O . TYR A 1 117 ? 3.299 18.766 -8.266 1 96.12 117 TYR A O 1
ATOM 925 N N . THR A 1 118 ? 4.586 19.688 -9.914 1 97.5 118 THR A N 1
ATOM 926 C CA . THR A 1 118 ? 4.062 18.75 -10.898 1 97.5 118 THR A CA 1
ATOM 927 C C . THR A 1 118 ? 4.422 17.312 -10.516 1 97.5 118 THR A C 1
ATOM 929 O O . THR A 1 118 ? 3.594 16.406 -10.648 1 97.5 118 THR A O 1
ATOM 932 N N . GLN A 1 119 ? 5.652 17.125 -10.055 1 96.5 119 GLN A N 1
ATOM 933 C CA . GLN A 1 119 ? 6.078 15.805 -9.594 1 96.5 119 GLN A CA 1
ATOM 934 C C . GLN A 1 119 ? 5.324 15.391 -8.328 1 96.5 119 GLN A C 1
ATOM 936 O O . GLN A 1 119 ? 5 14.219 -8.148 1 96.5 119 GLN A O 1
ATOM 941 N N . PHE A 1 120 ? 5.062 16.391 -7.508 1 97.38 120 PHE A N 1
ATOM 942 C CA . PHE A 1 120 ? 4.305 16.125 -6.293 1 97.38 120 PHE A CA 1
ATOM 943 C C . PHE A 1 120 ? 2.896 15.648 -6.621 1 97.38 120 PHE A C 1
ATOM 945 O O . PHE A 1 120 ? 2.404 14.688 -6.027 1 97.38 120 PHE A O 1
ATOM 952 N N . VAL A 1 121 ? 2.232 16.219 -7.57 1 98.12 121 VAL A N 1
ATOM 953 C CA . VAL A 1 121 ? 0.889 15.844 -7.988 1 98.12 121 VAL A CA 1
ATOM 954 C C . VAL A 1 121 ? 0.901 14.414 -8.523 1 98.12 121 VAL A C 1
ATOM 956 O O . VAL A 1 121 ? -0.05 13.656 -8.312 1 98.12 121 VAL A O 1
ATOM 959 N N . LYS A 1 122 ? 1.978 14.039 -9.195 1 97.38 122 LYS A N 1
ATOM 960 C CA . LYS A 1 122 ? 2.1 12.672 -9.695 1 97.38 122 LYS A CA 1
ATOM 961 C C . LYS A 1 122 ? 2.139 11.672 -8.547 1 97.38 122 LYS A C 1
ATOM 963 O O . LYS A 1 122 ? 1.562 10.586 -8.641 1 97.38 122 LYS A O 1
ATOM 968 N N . VAL A 1 123 ? 2.846 12.047 -7.508 1 97.19 123 VAL A N 1
ATOM 969 C CA . VAL A 1 123 ? 2.904 11.203 -6.324 1 97.19 123 VAL A CA 1
ATOM 970 C C . VAL A 1 123 ? 1.506 11.039 -5.73 1 97.19 123 VAL A C 1
ATOM 972 O O . VAL A 1 123 ? 1.053 9.922 -5.488 1 97.19 123 VAL A O 1
ATOM 975 N N . ILE A 1 124 ? 0.766 12.141 -5.586 1 98.12 124 ILE A N 1
ATOM 976 C CA . ILE A 1 124 ? -0.574 12.117 -5.008 1 98.12 124 ILE A CA 1
ATOM 977 C C . ILE A 1 124 ? -1.513 11.328 -5.918 1 98.12 124 ILE A C 1
ATOM 979 O O . ILE A 1 124 ? -2.354 10.562 -5.438 1 98.12 124 ILE A O 1
ATOM 983 N N . ARG A 1 125 ? -1.398 11.438 -7.172 1 97.94 125 ARG A N 1
ATOM 984 C CA . ARG A 1 125 ? -2.209 10.695 -8.125 1 97.94 125 ARG A CA 1
ATOM 985 C C . ARG A 1 125 ? -1.963 9.195 -8.008 1 97.94 125 ARG A C 1
ATOM 987 O O . ARG A 1 125 ? -2.9 8.398 -8.086 1 97.94 125 ARG A O 1
ATOM 994 N N . SER A 1 126 ? -0.688 8.852 -7.898 1 97.38 126 SER A N 1
ATOM 995 C CA . SER A 1 126 ? -0.364 7.434 -7.742 1 97.38 126 SER A CA 1
ATOM 996 C C . SER A 1 126 ? -1.043 6.844 -6.512 1 97.38 126 SER A C 1
ATOM 998 O O . SER A 1 126 ? -1.544 5.719 -6.551 1 97.38 126 SER A O 1
ATOM 1000 N N . ILE A 1 127 ? -1.079 7.625 -5.445 1 97.25 127 ILE A N 1
ATOM 1001 C CA . ILE A 1 127 ? -1.742 7.195 -4.219 1 97.25 127 ILE A CA 1
ATOM 1002 C C . ILE A 1 127 ? -3.238 7.027 -4.473 1 97.25 127 ILE A C 1
ATOM 1004 O O . ILE A 1 127 ? -3.816 5.988 -4.152 1 97.25 127 ILE A O 1
ATOM 1008 N N . ASP A 1 128 ? -3.812 7.969 -5.07 1 96.5 128 ASP A N 1
ATOM 1009 C CA . ASP A 1 1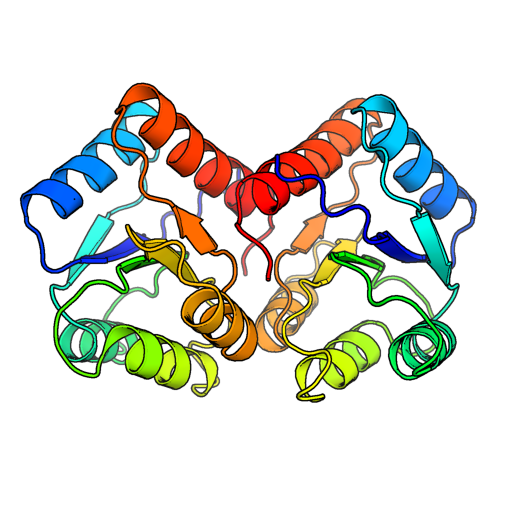28 ? -5.242 7.953 -5.359 1 96.5 128 ASP A CA 1
ATOM 1010 C C . ASP A 1 128 ? -5.617 6.762 -6.234 1 96.5 128 ASP A C 1
ATOM 1012 O O . ASP A 1 128 ? -6.535 6.008 -5.906 1 96.5 128 ASP A O 1
ATOM 1016 N N . THR A 1 129 ? -4.891 6.609 -7.324 1 96 129 THR A N 1
ATOM 1017 C CA . THR A 1 129 ? -5.199 5.547 -8.281 1 96 129 THR A CA 1
ATOM 1018 C C . THR A 1 129 ? -5.074 4.176 -7.621 1 96 129 THR A C 1
ATOM 1020 O O . THR A 1 129 ? -5.961 3.332 -7.762 1 96 129 THR A O 1
ATOM 1023 N N . TYR A 1 130 ? -4.059 4.008 -6.895 1 96.81 130 TYR A N 1
ATOM 1024 C CA . TYR A 1 130 ? -3.77 2.723 -6.27 1 96.81 130 TYR A CA 1
ATOM 1025 C C . TYR A 1 130 ? -4.855 2.348 -5.273 1 96.81 130 TYR A C 1
ATOM 1027 O O . TYR A 1 130 ? -5.41 1.247 -5.332 1 96.81 130 TYR A O 1
ATOM 1035 N N . TRP A 1 131 ? -5.242 3.246 -4.414 1 95.38 131 TRP A N 1
ATOM 1036 C CA . TRP A 1 131 ? -6.148 2.902 -3.324 1 95.38 131 TRP A CA 1
ATOM 1037 C C . TRP A 1 131 ? -7.602 2.963 -3.785 1 95.38 131 TRP A C 1
ATOM 1039 O O . TRP A 1 131 ? -8.492 2.406 -3.137 1 95.38 131 TRP A O 1
ATOM 1049 N N . THR A 1 132 ? -7.832 3.594 -4.906 1 93.38 132 THR A N 1
ATOM 1050 C CA . THR A 1 132 ? -9.148 3.5 -5.527 1 93.38 132 THR A CA 1
ATOM 1051 C C . THR A 1 132 ? -9.352 2.121 -6.152 1 93.38 132 THR A C 1
ATOM 1053 O O . THR A 1 132 ? -10.43 1.54 -6.039 1 93.38 132 THR A O 1
ATOM 1056 N N . ILE A 1 133 ? -8.273 1.661 -6.781 1 93.06 133 ILE A N 1
ATOM 1057 C CA . ILE A 1 133 ? -8.344 0.342 -7.398 1 93.06 133 ILE A CA 1
ATOM 1058 C C . ILE A 1 133 ? -8.375 -0.735 -6.32 1 93.06 133 ILE A C 1
ATOM 1060 O O . ILE A 1 133 ? -9.07 -1.742 -6.453 1 93.06 133 ILE A O 1
ATOM 1064 N N . SER A 1 134 ? -7.535 -0.424 -5.234 1 91.88 134 SER A N 1
ATOM 1065 C CA . SER A 1 134 ? -7.523 -1.354 -4.109 1 91.88 134 SER A CA 1
ATOM 1066 C C . SER A 1 134 ? -8.875 -1.389 -3.408 1 91.88 134 SER A C 1
ATOM 1068 O O . SER A 1 134 ? -9.445 -0.341 -3.088 1 91.88 134 SER A O 1
ATOM 1070 N N . GLN A 1 135 ? -9.602 -2.422 -3.43 1 79.88 135 GLN A N 1
ATOM 1071 C CA . GLN A 1 135 ? -10.922 -2.545 -2.811 1 79.88 135 GLN A CA 1
ATOM 1072 C C . GLN A 1 135 ? -10.828 -2.404 -1.294 1 79.88 135 GLN A C 1
ATOM 1074 O O . GLN A 1 135 ? -10.758 -3.404 -0.576 1 79.88 135 GLN A O 1
ATOM 1079 N N . MET A 1 136 ? -10.758 -1.211 -0.842 1 72.5 136 MET A N 1
ATOM 1080 C CA . MET A 1 136 ? -10.656 -0.949 0.59 1 72.5 136 MET A CA 1
ATOM 1081 C C . MET A 1 136 ? -11.93 -1.384 1.312 1 72.5 136 MET A C 1
ATOM 1083 O O . MET A 1 136 ? -13.016 -1.358 0.731 1 72.5 136 MET A O 1
ATOM 1087 N N . PRO A 1 137 ? -11.742 -1.945 2.473 1 66.12 137 PRO A N 1
ATOM 1088 C CA . PRO A 1 137 ? -12.953 -2.404 3.158 1 66.12 137 PRO A CA 1
ATOM 1089 C C . PRO A 1 137 ? -13.969 -1.283 3.381 1 66.12 137 PRO A C 1
ATOM 1091 O O . PRO A 1 137 ? -13.594 -0.108 3.422 1 66.12 137 PRO A O 1
ATOM 1094 N N . MET B 1 1 ? 13.055 5.203 -11.359 1 33.38 1 MET B N 1
ATOM 1095 C CA . MET B 1 1 ? 12.414 4.469 -10.266 1 33.38 1 MET B CA 1
ATOM 1096 C C . MET B 1 1 ? 13.422 3.561 -9.562 1 33.38 1 MET B C 1
ATOM 1098 O O . MET B 1 1 ? 14.086 2.75 -10.203 1 33.38 1 MET B O 1
ATOM 1102 N N . ARG B 1 2 ? 14.062 4.031 -8.633 1 39.66 2 ARG B N 1
ATOM 1103 C CA . ARG B 1 2 ? 15.102 3.105 -8.188 1 39.66 2 ARG B CA 1
ATOM 1104 C C . ARG B 1 2 ? 14.594 1.668 -8.188 1 39.66 2 ARG B C 1
ATOM 1106 O O . ARG B 1 2 ? 13.641 1.345 -7.469 1 39.66 2 ARG B O 1
ATOM 1113 N N . ILE B 1 3 ? 14.594 1.1 -9.438 1 51.91 3 ILE B N 1
ATOM 1114 C CA . ILE B 1 3 ? 14.305 -0.299 -9.734 1 51.91 3 ILE B CA 1
ATOM 1115 C C . ILE B 1 3 ? 15.117 -1.2 -8.805 1 51.91 3 ILE B C 1
ATOM 1117 O O . ILE B 1 3 ? 16.344 -1.222 -8.867 1 51.91 3 ILE B O 1
ATOM 1121 N N . THR B 1 4 ? 14.625 -1.385 -7.613 1 63.31 4 THR B N 1
ATOM 1122 C CA . THR B 1 4 ? 15.398 -2.43 -6.953 1 63.31 4 THR B CA 1
ATOM 1123 C C . THR B 1 4 ? 15.422 -3.699 -7.797 1 63.31 4 THR B C 1
ATOM 1125 O O . THR B 1 4 ? 14.477 -3.986 -8.531 1 63.31 4 THR B O 1
ATOM 1128 N N . ASN B 1 5 ? 16.562 -4.078 -8.219 1 84.25 5 ASN B N 1
ATOM 1129 C CA . ASN B 1 5 ? 16.766 -5.324 -8.953 1 84.25 5 ASN B CA 1
ATOM 1130 C C . ASN B 1 5 ? 16.297 -6.531 -8.141 1 84.25 5 ASN B C 1
ATOM 1132 O O . ASN B 1 5 ? 16.562 -7.676 -8.523 1 84.25 5 ASN B O 1
ATOM 1136 N N . LYS B 1 6 ? 15.57 -6.258 -7.098 1 93.25 6 LYS B N 1
ATOM 1137 C CA . LYS B 1 6 ? 15.07 -7.352 -6.266 1 93.25 6 LYS B CA 1
ATOM 1138 C C . LYS B 1 6 ? 13.891 -8.055 -6.934 1 93.25 6 LYS B C 1
ATOM 1140 O O . LYS B 1 6 ? 13.133 -7.438 -7.68 1 93.25 6 LYS B O 1
ATOM 1145 N N . PRO B 1 7 ? 13.742 -9.297 -6.629 1 97.06 7 PRO B N 1
ATOM 1146 C CA . PRO B 1 7 ? 12.68 -10.055 -7.301 1 97.06 7 PRO B CA 1
ATOM 1147 C C . PRO B 1 7 ? 11.289 -9.695 -6.789 1 97.06 7 PRO B C 1
ATOM 1149 O O . PRO B 1 7 ? 11.156 -9.023 -5.762 1 97.06 7 PRO B O 1
ATOM 1152 N N . ILE B 1 8 ? 10.305 -10.07 -7.582 1 97.62 8 ILE B N 1
ATOM 1153 C CA . ILE B 1 8 ? 8.898 -10.109 -7.195 1 97.62 8 ILE B CA 1
ATOM 1154 C C . ILE B 1 8 ? 8.469 -11.547 -6.93 1 97.62 8 ILE B C 1
ATOM 1156 O O . ILE B 1 8 ? 8.703 -12.43 -7.758 1 97.62 8 ILE B O 1
ATOM 1160 N N . LEU B 1 9 ? 7.922 -11.758 -5.734 1 98.12 9 LEU B N 1
ATOM 1161 C CA . LEU B 1 9 ? 7.41 -13.086 -5.426 1 98.12 9 LEU B CA 1
ATOM 1162 C C . LEU B 1 9 ? 5.934 -13.203 -5.797 1 98.12 9 LEU B C 1
ATOM 1164 O O . LEU B 1 9 ? 5.109 -12.406 -5.336 1 98.12 9 LEU B O 1
ATOM 1168 N N . LEU B 1 10 ? 5.652 -14.102 -6.68 1 97.56 10 LEU B N 1
ATOM 1169 C CA . LEU B 1 10 ? 4.281 -14.406 -7.078 1 97.56 10 LEU B CA 1
ATOM 1170 C C . LEU B 1 10 ? 3.82 -15.727 -6.473 1 97.56 10 LEU B C 1
ATOM 1172 O O . LEU B 1 10 ? 4.383 -16.781 -6.777 1 97.56 10 LEU B O 1
ATOM 1176 N N . VAL B 1 11 ? 2.809 -15.656 -5.59 1 96.44 11 VAL B N 1
ATOM 1177 C CA . VAL B 1 11 ? 2.23 -16.844 -4.973 1 96.44 11 VAL B CA 1
ATOM 1178 C C . VAL B 1 11 ? 0.877 -17.156 -5.605 1 96.44 11 VAL B C 1
ATOM 1180 O O . VAL B 1 11 ? -0.113 -16.469 -5.332 1 96.44 11 VAL B O 1
ATOM 1183 N N . GLU B 1 12 ? 0.878 -18.125 -6.453 1 93.5 12 GLU B N 1
ATOM 1184 C CA . GLU B 1 12 ? -0.248 -18.422 -7.332 1 93.5 12 GLU B CA 1
ATOM 1185 C C . GLU B 1 12 ? -0.248 -19.891 -7.75 1 93.5 12 GLU B C 1
ATOM 1187 O O . GLU B 1 12 ? 0.75 -20.406 -8.266 1 93.5 12 GLU B O 1
ATOM 1192 N N . ASP B 1 13 ? -1.4 -20.547 -7.5 1 91.44 13 ASP B N 1
ATOM 1193 C CA . ASP B 1 13 ? -1.42 -21.984 -7.797 1 91.44 13 ASP B CA 1
ATOM 1194 C C . ASP B 1 13 ? -2.027 -22.25 -9.172 1 91.44 13 ASP B C 1
ATOM 1196 O O . ASP B 1 13 ? -1.924 -23.359 -9.695 1 91.44 13 ASP B O 1
ATOM 1200 N N . ASP B 1 14 ? -2.672 -21.297 -9.789 1 92.19 14 ASP B N 1
ATOM 1201 C CA . ASP B 1 14 ? -3.252 -21.453 -11.117 1 92.19 14 ASP B CA 1
ATOM 1202 C C . ASP B 1 14 ? -2.262 -21.047 -12.203 1 92.19 14 ASP B C 1
ATOM 1204 O O . ASP B 1 14 ? -1.819 -19.891 -12.242 1 92.19 14 ASP B O 1
ATOM 1208 N N . GLN B 1 15 ? -1.966 -21.953 -13.031 1 94.12 15 GLN B N 1
ATOM 1209 C CA . GLN B 1 15 ? -0.951 -21.719 -14.047 1 94.12 15 GLN B CA 1
ATOM 1210 C C . GLN B 1 15 ? -1.388 -20.609 -15.008 1 94.12 15 GLN B C 1
ATOM 1212 O O . GLN B 1 15 ? -0.571 -19.797 -15.438 1 94.12 15 GLN B O 1
ATOM 1217 N N . VAL B 1 16 ? -2.572 -20.625 -15.336 1 94.38 16 VAL B N 1
ATOM 1218 C CA . VAL B 1 16 ? -3.09 -19.609 -1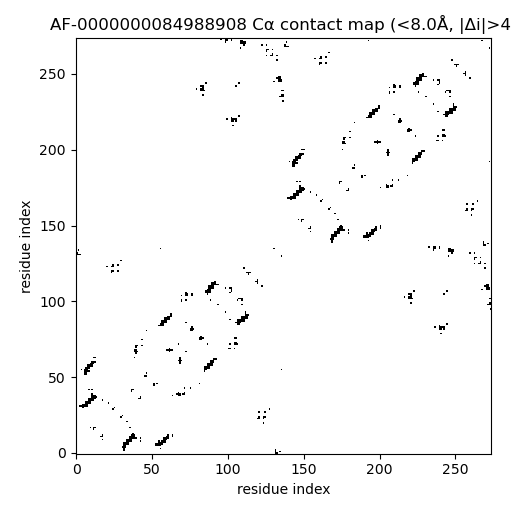6.25 1 94.38 16 VAL B CA 1
ATOM 1219 C C . VAL B 1 16 ? -2.957 -18.234 -15.625 1 94.38 16 VAL B C 1
ATOM 1221 O O . VAL B 1 16 ? -2.496 -17.281 -16.266 1 94.38 16 VAL B O 1
ATOM 1224 N N . ASP B 1 17 ? -3.338 -18.094 -14.367 1 94.25 17 ASP B N 1
ATOM 1225 C CA . ASP B 1 17 ? -3.225 -16.828 -13.656 1 94.25 17 ASP B CA 1
ATOM 1226 C C . ASP B 1 17 ? -1.764 -16.406 -13.508 1 94.25 17 ASP B C 1
ATOM 1228 O O . ASP B 1 17 ? -1.433 -15.227 -13.633 1 94.25 17 ASP B O 1
ATOM 1232 N N . MET B 1 18 ? -0.957 -17.406 -13.195 1 95.81 18 MET B N 1
ATOM 1233 C CA . MET B 1 18 ? 0.473 -17.125 -13.094 1 95.81 18 MET B CA 1
ATOM 1234 C C . MET B 1 18 ? 1.003 -16.516 -14.383 1 95.81 18 MET B C 1
ATOM 1236 O O . MET B 1 18 ? 1.701 -15.5 -14.359 1 95.81 18 MET B O 1
ATOM 1240 N N . MET B 1 19 ? 0.668 -17.078 -15.492 1 96.81 19 MET B N 1
ATOM 1241 C CA . MET B 1 19 ? 1.124 -16.594 -16.797 1 96.81 19 MET B CA 1
ATOM 1242 C C . MET B 1 19 ? 0.562 -15.211 -17.094 1 96.81 19 MET B C 1
ATOM 1244 O O . MET B 1 19 ? 1.264 -14.359 -17.625 1 96.81 19 MET B O 1
ATOM 1248 N N . LYS B 1 20 ? -0.692 -15.086 -16.703 1 97.06 20 LYS B N 1
ATOM 1249 C CA . LYS B 1 20 ? -1.363 -13.805 -16.922 1 97.06 20 LYS B CA 1
ATOM 1250 C C . LYS B 1 20 ? -0.648 -12.68 -16.172 1 97.06 20 LYS B C 1
ATOM 1252 O O . LYS B 1 20 ? -0.383 -11.617 -16.734 1 97.06 20 LYS B O 1
ATOM 1257 N N . VAL B 1 21 ? -0.289 -12.867 -14.945 1 97.81 21 VAL B N 1
ATOM 1258 C CA . VAL B 1 21 ? 0.39 -11.875 -14.117 1 97.81 21 VAL B CA 1
ATOM 1259 C C . VAL B 1 21 ? 1.782 -11.602 -14.688 1 97.81 21 VAL B C 1
ATOM 1261 O O . VAL B 1 21 ? 2.174 -10.445 -14.844 1 97.81 21 VAL B O 1
ATOM 1264 N N . THR B 1 22 ? 2.498 -12.625 -15.039 1 97.94 22 THR B N 1
ATOM 1265 C CA . THR B 1 22 ? 3.855 -12.492 -15.555 1 97.94 22 THR B CA 1
ATOM 1266 C C . THR B 1 22 ? 3.865 -11.719 -16.875 1 97.94 22 THR B C 1
ATOM 1268 O O . THR B 1 22 ? 4.711 -10.852 -17.078 1 97.94 22 THR B O 1
ATOM 1271 N N . ARG B 1 23 ? 2.979 -12.047 -17.703 1 97.81 23 ARG B N 1
ATOM 1272 C CA . ARG B 1 23 ? 2.865 -11.367 -18.984 1 97.81 23 ARG B CA 1
ATOM 1273 C C . ARG B 1 23 ? 2.553 -9.883 -18.797 1 97.81 23 ARG B C 1
ATOM 1275 O O . ARG B 1 23 ? 3.141 -9.031 -19.453 1 97.81 23 ARG B O 1
ATOM 1282 N N . ALA B 1 24 ? 1.59 -9.602 -17.906 1 98.31 24 ALA B N 1
ATOM 1283 C CA . ALA B 1 24 ? 1.213 -8.219 -17.641 1 98.31 24 ALA B CA 1
ATOM 1284 C C . ALA B 1 24 ? 2.404 -7.418 -17.125 1 98.31 24 ALA B C 1
ATOM 1286 O O . ALA B 1 24 ? 2.625 -6.277 -17.547 1 98.31 24 ALA B O 1
ATOM 1287 N N . LEU B 1 25 ? 3.188 -8.023 -16.219 1 98.12 25 LEU B N 1
ATOM 1288 C CA . LEU B 1 25 ? 4.371 -7.359 -15.688 1 98.12 25 LEU B CA 1
ATOM 1289 C C . LEU B 1 25 ? 5.367 -7.043 -16.797 1 98.12 25 LEU B C 1
ATOM 1291 O O . LEU B 1 25 ? 5.902 -5.934 -16.859 1 98.12 25 LEU B O 1
ATOM 1295 N N . LYS B 1 26 ? 5.547 -7.98 -17.641 1 97.31 26 LYS B N 1
ATOM 1296 C CA . LYS B 1 26 ? 6.461 -7.785 -18.75 1 97.31 26 LYS B CA 1
ATOM 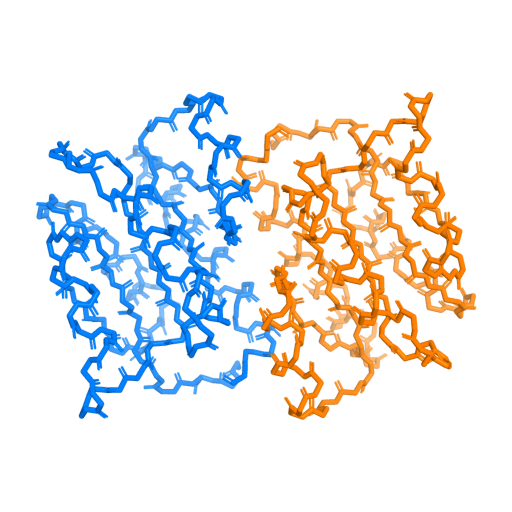1297 C C . LYS B 1 26 ? 5.953 -6.691 -19.703 1 97.31 26 LYS B C 1
ATOM 1299 O O . LYS B 1 26 ? 6.727 -5.848 -20.156 1 97.31 26 LYS B O 1
ATOM 1304 N N . GLU B 1 27 ? 4.746 -6.715 -19.938 1 97.81 27 GLU B N 1
ATOM 1305 C CA . GLU B 1 27 ? 4.121 -5.781 -20.859 1 97.81 27 GLU B CA 1
ATOM 1306 C C . GLU B 1 27 ? 4.301 -4.336 -20.391 1 97.81 27 GLU B C 1
ATOM 1308 O O . GLU B 1 27 ? 4.426 -3.426 -21.219 1 97.81 27 GLU B O 1
ATOM 1313 N N . ILE B 1 28 ? 4.312 -4.16 -19.125 1 97.25 28 ILE B N 1
ATOM 1314 C CA . ILE B 1 28 ? 4.402 -2.791 -18.625 1 97.25 28 ILE B CA 1
ATOM 1315 C C . ILE B 1 28 ? 5.859 -2.439 -18.344 1 97.25 28 ILE B C 1
ATOM 1317 O O . ILE B 1 28 ? 6.148 -1.418 -17.719 1 97.25 28 ILE B O 1
ATOM 1321 N N . GLY B 1 29 ? 6.727 -3.309 -18.656 1 96.31 29 GLY B N 1
ATOM 1322 C CA . GLY B 1 29 ? 8.141 -2.982 -18.656 1 96.31 29 GLY B CA 1
ATOM 1323 C C . GLY B 1 29 ? 8.836 -3.311 -17.344 1 96.31 29 GLY B C 1
ATOM 1324 O O . GLY B 1 29 ? 9.914 -2.789 -17.062 1 96.31 29 GLY B O 1
ATOM 1325 N N . VAL B 1 30 ? 8.242 -4.137 -16.516 1 95.75 30 VAL B N 1
ATOM 1326 C CA . VAL B 1 30 ? 8.891 -4.562 -15.289 1 95.75 30 VAL B CA 1
ATOM 1327 C C . VAL B 1 30 ? 10.023 -5.539 -15.602 1 95.75 30 VAL B C 1
ATOM 1329 O O . VAL B 1 30 ? 9.82 -6.516 -16.328 1 95.75 30 VAL B O 1
ATOM 1332 N N . THR B 1 31 ? 11.195 -5.223 -14.992 1 95.25 31 THR B N 1
ATOM 1333 C CA . THR B 1 31 ? 12.367 -6.023 -15.328 1 95.25 31 THR B CA 1
ATOM 1334 C C . THR B 1 31 ? 12.773 -6.91 -14.156 1 95.25 31 THR B C 1
ATOM 1336 O O . THR B 1 31 ? 13.664 -7.758 -14.289 1 95.25 31 THR B O 1
ATOM 1339 N N . ASN B 1 32 ? 12.133 -6.758 -13.047 1 96.12 32 ASN B N 1
ATOM 1340 C CA . ASN B 1 32 ? 12.422 -7.605 -11.898 1 96.12 32 ASN B CA 1
ATOM 1341 C C . ASN B 1 32 ? 12.227 -9.086 -12.227 1 96.12 32 ASN B C 1
ATOM 1343 O O . ASN B 1 32 ? 11.32 -9.445 -12.977 1 96.12 32 ASN B O 1
ATOM 1347 N N . GLN B 1 33 ? 13.102 -9.898 -11.648 1 96.38 33 GLN B N 1
ATOM 1348 C CA . GLN B 1 33 ? 12.828 -11.328 -11.711 1 96.38 33 GLN B CA 1
ATOM 1349 C C . GLN B 1 33 ? 11.531 -11.672 -10.984 1 96.38 33 GLN B C 1
ATOM 1351 O O . GLN B 1 33 ? 11.258 -11.133 -9.914 1 96.38 33 GLN B O 1
ATOM 1356 N N . VAL B 1 34 ? 10.805 -12.523 -11.648 1 97.69 34 VAL B N 1
ATOM 1357 C CA . VAL B 1 34 ? 9.594 -13.008 -10.992 1 97.69 34 VAL B CA 1
ATOM 1358 C C . VAL B 1 34 ? 9.812 -14.43 -10.477 1 97.69 34 VAL B C 1
ATOM 1360 O O . VAL B 1 34 ? 10.039 -15.352 -11.258 1 97.69 34 VAL B O 1
ATOM 1363 N N . VAL B 1 35 ? 9.789 -14.57 -9.133 1 97.94 35 VAL B N 1
ATOM 1364 C CA . VAL B 1 35 ? 9.875 -15.883 -8.5 1 97.94 35 VAL B CA 1
ATOM 1365 C C . VAL B 1 35 ? 8.477 -16.406 -8.195 1 97.94 35 VAL B C 1
ATOM 1367 O O . VAL B 1 35 ? 7.695 -15.742 -7.508 1 97.94 35 VAL B O 1
ATOM 1370 N N . HIS B 1 36 ? 8.227 -17.562 -8.695 1 97.44 36 HIS B N 1
ATOM 1371 C CA . HIS B 1 36 ? 6.891 -18.125 -8.562 1 97.44 36 HIS B CA 1
ATOM 1372 C C . HIS B 1 36 ? 6.871 -19.266 -7.543 1 97.44 36 HIS B C 1
ATOM 1374 O O . HIS B 1 36 ? 7.781 -20.094 -7.516 1 97.44 36 HIS B O 1
ATOM 1380 N N . ARG B 1 37 ? 5.859 -19.188 -6.645 1 95.31 37 ARG B N 1
ATOM 1381 C CA . ARG B 1 37 ? 5.535 -20.297 -5.746 1 95.31 37 ARG B CA 1
ATOM 1382 C C . ARG B 1 37 ? 4.059 -20.656 -5.828 1 95.31 37 ARG B C 1
ATOM 1384 O O . ARG B 1 37 ? 3.207 -19.781 -5.988 1 95.31 37 ARG B O 1
ATOM 1391 N N . GLU B 1 38 ? 3.717 -21.938 -5.562 1 93.19 38 GLU B N 1
ATOM 1392 C CA . GLU B 1 38 ? 2.367 -22.422 -5.84 1 93.19 38 GLU B CA 1
ATOM 1393 C C . GLU B 1 38 ? 1.515 -22.438 -4.574 1 93.19 38 GLU B C 1
ATOM 1395 O O . GLU B 1 38 ? 0.31 -22.688 -4.633 1 93.19 38 GLU B O 1
ATOM 1400 N N . ASN B 1 39 ? 2.189 -22.25 -3.48 1 90.81 39 ASN B N 1
ATOM 1401 C CA . ASN B 1 39 ? 1.431 -22.203 -2.234 1 90.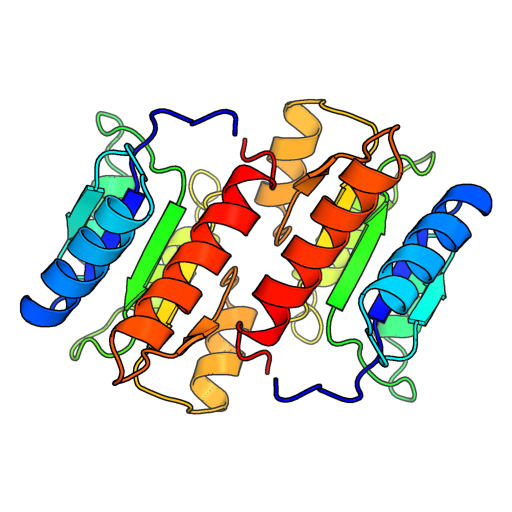81 39 ASN B CA 1
ATOM 1402 C C . ASN B 1 39 ? 2.184 -21.453 -1.146 1 90.81 39 ASN B C 1
ATOM 1404 O O . ASN B 1 39 ? 3.373 -21.156 -1.292 1 90.81 39 ASN B O 1
ATOM 1408 N N . GLY B 1 40 ? 1.518 -21.172 -0.049 1 92.44 40 GLY B N 1
ATOM 1409 C CA . GLY B 1 40 ? 2.051 -20.359 1.033 1 92.44 40 GLY B CA 1
ATOM 1410 C C . GLY B 1 40 ? 3.26 -20.984 1.707 1 92.44 40 GLY B C 1
ATOM 1411 O O . GLY B 1 40 ? 4.195 -20.281 2.088 1 92.44 40 GLY B O 1
ATOM 1412 N N . GLU B 1 41 ? 3.189 -22.281 1.871 1 90.5 41 GLU B N 1
ATOM 1413 C CA . GLU B 1 41 ? 4.293 -22.969 2.541 1 90.5 41 GLU B CA 1
ATOM 1414 C C . GLU B 1 41 ? 5.582 -22.844 1.736 1 90.5 41 GLU B C 1
ATOM 1416 O O . GLU B 1 41 ? 6.633 -22.5 2.285 1 90.5 41 GLU B O 1
ATOM 1421 N N . ASP B 1 42 ? 5.48 -23.125 0.49 1 93 42 ASP B N 1
ATOM 1422 C CA . ASP B 1 42 ? 6.637 -22.984 -0.392 1 93 42 ASP B CA 1
ATOM 1423 C C . ASP B 1 42 ? 7.137 -21.547 -0.417 1 93 42 ASP B C 1
ATOM 1425 O O . ASP B 1 42 ? 8.344 -21.297 -0.437 1 93 42 ASP B O 1
ATOM 1429 N N . ALA B 1 43 ? 6.223 -20.656 -0.463 1 95.94 43 ALA B N 1
ATOM 1430 C CA . ALA B 1 43 ? 6.566 -19.234 -0.476 1 95.94 43 ALA B CA 1
ATOM 1431 C C . ALA B 1 43 ? 7.289 -18.828 0.808 1 95.94 43 ALA B C 1
ATOM 1433 O O . ALA B 1 43 ? 8.289 -18.109 0.766 1 95.94 43 ALA B O 1
ATOM 1434 N N . LEU B 1 44 ? 6.805 -19.328 1.945 1 95.44 44 LEU B N 1
ATOM 1435 C CA . LEU B 1 44 ? 7.43 -19.031 3.227 1 95.44 44 LEU B CA 1
ATOM 1436 C C . LEU B 1 44 ? 8.836 -19.609 3.299 1 95.44 44 LEU B C 1
ATOM 1438 O O . LEU B 1 44 ? 9.758 -18.969 3.818 1 95.44 44 LEU B O 1
ATOM 1442 N N . ASN B 1 45 ? 8.953 -20.828 2.811 1 95.81 45 ASN B N 1
ATOM 1443 C CA . ASN B 1 45 ? 10.273 -21.453 2.766 1 95.81 45 ASN B CA 1
ATOM 1444 C C . ASN B 1 45 ? 11.258 -20.609 1.96 1 95.81 45 ASN B C 1
ATOM 1446 O O . ASN B 1 45 ? 12.398 -20.406 2.377 1 95.81 45 ASN B O 1
ATOM 1450 N N . TYR B 1 46 ? 10.812 -20.172 0.845 1 97.06 46 TYR B N 1
ATOM 1451 C CA . TYR B 1 46 ? 11.633 -19.297 0.023 1 97.06 46 TYR B CA 1
ATOM 1452 C C . TYR B 1 46 ? 12.031 -18.031 0.797 1 97.06 46 TYR B C 1
ATOM 1454 O O . TYR B 1 46 ? 13.203 -17.656 0.799 1 97.06 46 TYR B O 1
ATOM 1462 N N . LEU B 1 47 ? 11.109 -17.406 1.484 1 97.38 47 LEU B N 1
ATOM 1463 C CA . LEU B 1 47 ? 11.336 -16.156 2.199 1 97.38 47 LEU B CA 1
ATOM 1464 C C . LEU B 1 47 ? 12.266 -16.359 3.387 1 97.38 47 LEU B C 1
ATOM 1466 O O . LEU B 1 47 ? 13.031 -15.461 3.752 1 97.38 47 LEU B O 1
ATOM 1470 N N . ARG B 1 48 ? 12.164 -17.484 3.977 1 96.56 48 ARG B N 1
ATOM 1471 C CA . ARG B 1 48 ? 12.93 -17.75 5.191 1 96.56 48 ARG B CA 1
ATOM 1472 C C . ARG B 1 48 ? 14.328 -18.25 4.855 1 96.56 48 ARG B C 1
ATOM 1474 O O . ARG B 1 48 ? 15.203 -18.297 5.727 1 96.56 48 ARG B O 1
ATOM 1481 N N . ASP B 1 49 ? 14.469 -18.703 3.611 1 96.56 49 ASP B N 1
ATOM 1482 C CA . ASP B 1 49 ? 15.789 -19.141 3.164 1 96.56 49 ASP B CA 1
ATOM 1483 C C . ASP B 1 49 ? 16.766 -17.969 3.127 1 96.56 49 ASP B C 1
ATOM 1485 O O . ASP B 1 49 ? 16.609 -17.031 2.332 1 96.56 49 ASP B O 1
ATOM 1489 N N . GLU B 1 50 ? 17.859 -18.016 3.9 1 93.12 50 GLU B N 1
ATOM 1490 C CA . GLU B 1 50 ? 18.828 -16.938 4.027 1 93.12 50 GLU B CA 1
ATOM 1491 C C . GLU B 1 50 ? 19.609 -16.75 2.736 1 93.12 50 GLU B C 1
ATOM 1493 O O . GLU B 1 50 ? 20.141 -15.664 2.473 1 93.12 50 GLU B O 1
ATOM 1498 N N . ASP B 1 51 ? 19.672 -17.766 1.914 1 94.81 51 ASP B N 1
ATOM 1499 C CA . ASP B 1 51 ? 20.453 -17.719 0.682 1 94.81 51 ASP B CA 1
ATOM 1500 C C . ASP B 1 51 ? 19.641 -17.109 -0.463 1 94.81 51 ASP B C 1
ATOM 1502 O O . ASP B 1 51 ? 20.188 -16.797 -1.522 1 94.81 51 ASP B O 1
ATOM 1506 N N . SER B 1 52 ? 18.359 -16.969 -0.206 1 94.94 52 SER B N 1
ATOM 1507 C CA . SER B 1 52 ? 17.5 -16.406 -1.248 1 94.94 52 SER B CA 1
ATOM 1508 C C . SER B 1 52 ? 17.406 -14.898 -1.135 1 94.94 52 SER B C 1
ATOM 1510 O O . SER B 1 52 ? 17.328 -14.352 -0.03 1 94.94 52 SER B O 1
ATOM 1512 N N . GLU B 1 53 ? 17.438 -14.312 -2.258 1 94.31 53 GLU B N 1
ATOM 1513 C CA . GLU B 1 53 ? 17.203 -12.875 -2.268 1 94.31 53 GLU B CA 1
ATOM 1514 C C . GLU B 1 53 ? 15.773 -12.531 -1.876 1 94.31 53 GLU B C 1
ATOM 1516 O O . GLU B 1 53 ? 14.828 -13.117 -2.398 1 94.31 53 GLU B O 1
ATOM 1521 N N . LYS B 1 54 ? 15.672 -11.562 -0.978 1 95.25 54 LYS B N 1
ATOM 1522 C CA . LYS B 1 54 ? 14.336 -11.156 -0.542 1 95.25 54 LYS B CA 1
ATOM 1523 C C . LYS B 1 54 ? 13.633 -10.328 -1.61 1 95.25 54 LYS B C 1
ATOM 1525 O O . LYS B 1 54 ? 14.258 -9.461 -2.234 1 95.25 54 LYS B O 1
ATOM 1530 N N . PRO B 1 55 ? 12.398 -10.602 -1.792 1 96.75 55 PRO B N 1
ATOM 1531 C CA . PRO B 1 55 ? 11.672 -9.836 -2.805 1 96.75 55 PRO B CA 1
ATOM 1532 C C . PRO B 1 55 ? 11.328 -8.422 -2.342 1 96.75 55 PRO B C 1
ATOM 1534 O O . PRO B 1 55 ? 11.266 -8.164 -1.138 1 96.75 55 PRO B O 1
ATOM 1537 N N . CYS B 1 56 ? 11.125 -7.57 -3.316 1 95.12 56 CYS B N 1
ATOM 1538 C CA . CYS B 1 56 ? 10.703 -6.207 -3.01 1 95.12 56 CYS B CA 1
ATOM 1539 C C . CYS B 1 56 ? 9.188 -6.109 -2.932 1 95.12 56 CYS B C 1
ATOM 1541 O O . CYS B 1 56 ? 8.648 -5.129 -2.414 1 95.12 56 CYS B O 1
ATOM 1543 N N . LEU B 1 57 ? 8.539 -7.098 -3.445 1 96.94 57 LEU B N 1
ATOM 1544 C CA . LEU B 1 57 ? 7.082 -7.117 -3.521 1 96.94 57 LEU B CA 1
ATOM 1545 C C . LEU B 1 57 ? 6.562 -8.547 -3.604 1 96.94 57 LEU B C 1
ATOM 1547 O O . LEU B 1 57 ? 7.164 -9.391 -4.273 1 96.94 57 LEU B O 1
ATOM 1551 N N . ILE B 1 58 ? 5.469 -8.797 -2.867 1 97.12 58 ILE B N 1
ATOM 1552 C CA . ILE B 1 58 ? 4.797 -10.086 -2.955 1 97.12 58 ILE B CA 1
ATOM 1553 C C . ILE B 1 58 ? 3.398 -9.898 -3.547 1 97.12 58 ILE B C 1
ATOM 1555 O O . ILE B 1 58 ? 2.615 -9.078 -3.059 1 97.12 58 ILE B O 1
ATOM 1559 N N . LEU B 1 59 ? 3.121 -10.578 -4.633 1 97.31 59 LEU B N 1
ATOM 1560 C CA . LEU B 1 59 ? 1.774 -10.711 -5.18 1 97.31 59 LEU B CA 1
ATOM 1561 C C . LEU B 1 59 ? 1.152 -12.047 -4.773 1 97.31 59 LEU B C 1
ATOM 1563 O O . LEU B 1 59 ? 1.694 -13.109 -5.082 1 97.31 59 LEU B O 1
ATOM 1567 N N . LEU B 1 60 ? -0.004 -11.953 -4.082 1 95.69 60 LEU B N 1
ATOM 1568 C CA . LEU B 1 60 ? -0.581 -13.125 -3.43 1 95.69 60 LEU B CA 1
ATOM 1569 C C . LEU B 1 60 ? -1.991 -13.391 -3.943 1 95.69 60 LEU B C 1
ATOM 1571 O O . LEU B 1 60 ? -2.857 -12.516 -3.879 1 95.69 60 LEU B O 1
ATOM 1575 N N . ASP B 1 61 ? -2.203 -14.547 -4.418 1 91.5 61 ASP B N 1
ATOM 1576 C CA . ASP B 1 61 ? -3.553 -14.984 -4.758 1 91.5 61 ASP B CA 1
ATOM 1577 C C . ASP B 1 61 ? -4.246 -15.609 -3.549 1 91.5 61 ASP B C 1
ATOM 1579 O O . ASP B 1 61 ? -3.752 -16.594 -2.979 1 91.5 61 ASP B O 1
ATOM 1583 N N . LEU B 1 62 ? -5.438 -15.156 -3.164 1 83.44 62 LEU B N 1
ATOM 1584 C CA . LEU B 1 62 ? -6.141 -15.664 -1.99 1 83.44 62 LEU B CA 1
ATOM 1585 C C . LEU B 1 62 ? -7.059 -16.828 -2.363 1 83.44 62 LEU B C 1
ATOM 1587 O O . LEU B 1 62 ? -7.574 -17.516 -1.486 1 83.44 62 LEU B O 1
ATOM 1591 N N . SER B 1 63 ? -7.441 -17 -3.662 1 76.94 63 SER B N 1
ATOM 1592 C CA . SER B 1 63 ? -8.367 -18.047 -4.086 1 76.94 63 SER B CA 1
ATOM 1593 C C . SER B 1 63 ? -7.691 -19.406 -4.074 1 76.94 63 SER B C 1
ATOM 1595 O O . SER B 1 63 ? -8.266 -20.391 -4.551 1 76.94 63 SER B O 1
ATOM 1597 N N . ME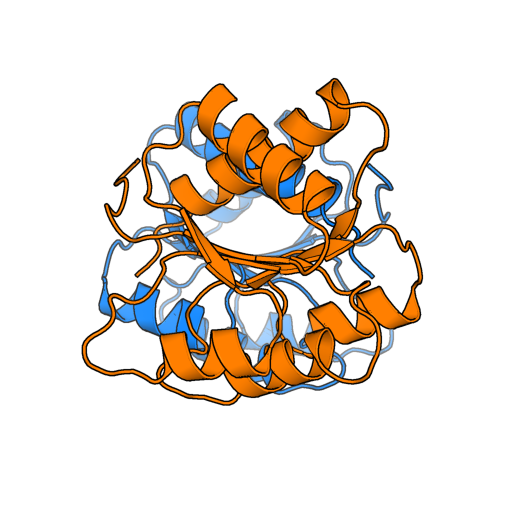T B 1 64 ? -6.672 -19.547 -3.703 1 71.81 64 MET B N 1
ATOM 1598 C CA . MET B 1 64 ? -6 -20.844 -3.631 1 71.81 64 MET B CA 1
ATOM 1599 C C . MET B 1 64 ? -6.625 -21.719 -2.549 1 71.81 64 MET B C 1
ATOM 1601 O O . MET B 1 64 ? -7.168 -21.203 -1.568 1 71.81 64 MET B O 1
ATOM 1605 N N . PRO B 1 65 ? -7.32 -22.906 -3.092 1 57.88 65 PRO B N 1
ATOM 1606 C CA . PRO B 1 65 ? -7.957 -23.734 -2.068 1 57.88 65 PRO B CA 1
ATOM 1607 C C . PRO B 1 65 ? -7.414 -23.469 -0.667 1 57.88 65 PRO B C 1
ATOM 1609 O O . PRO B 1 65 ? -6.512 -22.641 -0.499 1 57.88 65 PRO B O 1
ATOM 1612 N N . ILE B 1 66 ? -7.402 -24.328 0.139 1 49.25 66 ILE B N 1
ATOM 1613 C CA . ILE B 1 66 ? -7.418 -24.5 1.588 1 49.25 66 ILE B CA 1
ATOM 1614 C C . ILE B 1 66 ? -6.848 -23.25 2.26 1 49.25 66 ILE B C 1
ATOM 1616 O O . ILE B 1 66 ? -7.578 -22.5 2.914 1 49.25 66 ILE B O 1
ATOM 1620 N N . ILE B 1 67 ? -6.316 -23.219 3.432 1 49.75 67 ILE B N 1
ATOM 1621 C CA . ILE B 1 67 ? -5.941 -22.516 4.652 1 49.75 67 ILE B CA 1
ATOM 1622 C C . ILE B 1 67 ? -5.031 -21.328 4.312 1 49.75 67 ILE B C 1
ATOM 1624 O O . ILE B 1 67 ? -4.789 -20.469 5.152 1 49.75 67 ILE B O 1
ATOM 1628 N N . ASN B 1 68 ? -4.301 -20.938 2.979 1 76.06 68 ASN B N 1
ATOM 1629 C CA . ASN B 1 68 ? -2.891 -20.641 3.205 1 76.06 68 ASN B CA 1
ATOM 1630 C C . ASN B 1 68 ? -2.535 -19.219 2.777 1 76.06 68 ASN B C 1
ATOM 1632 O O . ASN B 1 68 ? -1.594 -18.625 3.307 1 76.06 68 ASN B O 1
ATOM 1636 N N . GLY B 1 69 ? -3.699 -18.578 1.993 1 82.56 69 GLY B N 1
ATOM 1637 C CA . GLY B 1 69 ? -3.211 -17.25 1.645 1 82.56 69 GLY B CA 1
ATOM 1638 C C . GLY B 1 69 ? -3.18 -16.297 2.824 1 82.56 69 GLY B C 1
ATOM 1639 O O . GLY B 1 69 ? -2.197 -15.578 3.025 1 82.56 69 GLY B O 1
ATOM 1640 N N . LEU B 1 70 ? -4.312 -16.375 3.555 1 86.75 70 LEU B N 1
ATOM 1641 C CA . LEU B 1 70 ? -4.391 -15.5 4.719 1 86.75 70 LEU B CA 1
ATOM 1642 C C . LEU B 1 70 ? -3.379 -15.914 5.781 1 86.75 70 LEU B C 1
ATOM 1644 O O . LEU B 1 70 ? -2.789 -15.055 6.445 1 86.75 70 LEU B O 1
ATOM 1648 N N . GLU B 1 71 ? -3.26 -17.172 5.902 1 89.56 71 GLU B N 1
ATOM 1649 C CA . GLU B 1 71 ? -2.254 -17.672 6.836 1 89.56 71 GLU B CA 1
ATOM 1650 C C . GLU B 1 71 ? -0.85 -17.25 6.414 1 89.56 71 GLU B C 1
ATOM 1652 O O . GLU B 1 71 ? -0.026 -16.875 7.254 1 89.56 71 GLU B O 1
ATOM 1657 N N . PHE B 1 72 ? -0.648 -17.375 5.16 1 93.94 72 PHE B N 1
ATOM 1658 C CA . PHE B 1 72 ? 0.625 -16.922 4.617 1 93.94 72 PHE B CA 1
ATOM 1659 C C . PHE B 1 72 ? 0.85 -15.453 4.93 1 93.94 72 PHE B C 1
ATOM 1661 O O . PHE B 1 72 ? 1.912 -15.07 5.43 1 93.94 72 PHE B O 1
ATOM 1668 N N . LEU B 1 73 ? -0.189 -14.648 4.625 1 94.19 73 LEU B N 1
ATOM 1669 C CA . LEU B 1 73 ? -0.117 -13.211 4.887 1 94.19 73 LEU B CA 1
ATOM 1670 C C . LEU B 1 73 ? 0.185 -12.945 6.355 1 94.19 73 LEU B C 1
ATOM 1672 O O . LEU B 1 73 ? 1.083 -12.156 6.676 1 94.19 73 LEU B O 1
ATOM 1676 N N . GLN B 1 74 ? -0.443 -13.625 7.195 1 93.75 74 GLN B N 1
ATOM 1677 C CA . GLN B 1 74 ? -0.244 -13.445 8.633 1 93.75 74 GLN B CA 1
ATOM 1678 C C . GLN B 1 74 ? 1.173 -13.836 9.039 1 93.75 74 GLN B C 1
ATOM 1680 O O . GLN B 1 74 ? 1.807 -13.141 9.836 1 93.75 74 GLN B O 1
ATOM 1685 N N . ALA B 1 75 ? 1.612 -14.953 8.547 1 94.94 75 ALA B N 1
ATOM 1686 C CA . ALA B 1 75 ? 2.951 -15.43 8.883 1 94.94 75 ALA B CA 1
ATOM 1687 C C . ALA B 1 75 ? 4.016 -14.422 8.461 1 94.94 75 ALA B C 1
ATOM 1689 O O . ALA B 1 75 ? 4.941 -14.133 9.227 1 94.94 75 ALA B O 1
ATOM 1690 N N . VAL B 1 76 ? 3.871 -13.883 7.285 1 95.81 76 VAL B N 1
ATOM 1691 C CA . VAL B 1 76 ? 4.828 -12.914 6.766 1 95.81 76 VAL B CA 1
ATOM 1692 C C . VAL B 1 76 ? 4.832 -11.664 7.648 1 95.81 76 VAL B C 1
ATOM 1694 O O . VAL B 1 76 ? 5.895 -11.172 8.031 1 95.81 76 VAL B O 1
ATOM 1697 N N . LYS B 1 77 ? 3.629 -11.148 8.016 1 95.38 77 LYS B N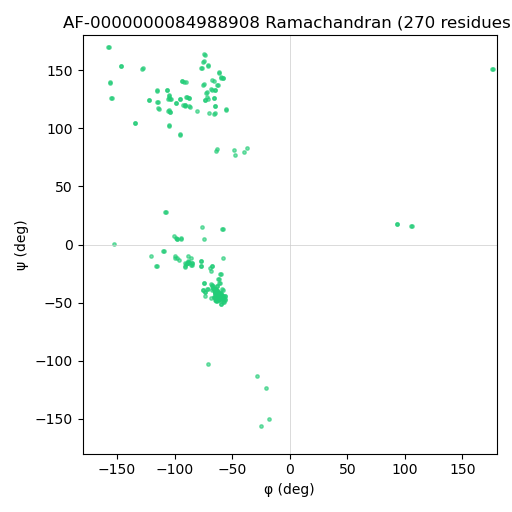 1
ATOM 1698 C CA . LYS B 1 77 ? 3.504 -9.875 8.711 1 95.38 77 LYS B CA 1
ATOM 1699 C C . LYS B 1 77 ? 3.859 -10.016 10.188 1 95.38 77 LYS B C 1
ATOM 1701 O O . LYS B 1 77 ? 4.145 -9.023 10.867 1 95.38 77 LYS B O 1
ATOM 1706 N N . LYS B 1 78 ? 3.926 -11.219 10.641 1 94.38 78 LYS B N 1
ATOM 1707 C CA . LYS B 1 78 ? 4.32 -11.469 12.031 1 94.38 78 LYS B CA 1
ATOM 1708 C C . LYS B 1 78 ? 5.832 -11.648 12.148 1 94.38 78 LYS B C 1
ATOM 1710 O O . LYS B 1 78 ? 6.379 -11.633 13.25 1 94.38 78 LYS B O 1
ATOM 1715 N N . ASP B 1 79 ? 6.449 -11.883 11.039 1 95.12 79 ASP B N 1
ATOM 1716 C CA . ASP B 1 79 ? 7.895 -12.086 11.016 1 95.12 79 ASP B CA 1
ATOM 1717 C C . ASP B 1 79 ? 8.633 -10.758 10.891 1 95.12 79 ASP B C 1
ATOM 1719 O O . ASP B 1 79 ? 8.508 -10.062 9.883 1 95.12 79 ASP B O 1
ATOM 1723 N N . GLY B 1 80 ? 9.445 -10.406 11.859 1 92.5 80 GLY B N 1
ATOM 1724 C CA . GLY B 1 80 ? 10.133 -9.133 11.922 1 92.5 80 GLY B CA 1
ATOM 1725 C C . GLY B 1 80 ? 11.055 -8.883 10.742 1 92.5 80 GLY B C 1
ATOM 1726 O O . GLY B 1 80 ? 11.344 -7.734 10.406 1 92.5 80 GLY B O 1
ATOM 1727 N N . ARG B 1 81 ? 11.531 -9.93 10.125 1 92.62 81 ARG B N 1
ATOM 1728 C CA . ARG B 1 81 ? 12.438 -9.781 9 1 92.62 81 ARG B CA 1
ATOM 1729 C C . ARG B 1 81 ? 11.664 -9.664 7.688 1 92.62 81 ARG B C 1
ATOM 1731 O O . ARG B 1 81 ? 12.219 -9.227 6.676 1 92.62 81 ARG B O 1
ATOM 1738 N N . LEU B 1 82 ? 10.359 -10.008 7.703 1 95.94 82 LEU B N 1
ATOM 1739 C CA . LEU B 1 82 ? 9.625 -10.125 6.449 1 95.94 82 LEU B CA 1
ATOM 1740 C C . LEU B 1 82 ? 8.516 -9.086 6.371 1 95.94 82 LEU B C 1
ATOM 1742 O O . LEU B 1 82 ? 8.031 -8.766 5.285 1 95.94 82 LEU B O 1
ATOM 1746 N N . ARG B 1 83 ? 8.141 -8.539 7.527 1 95 83 ARG B N 1
ATOM 1747 C CA . ARG B 1 83 ? 6.906 -7.766 7.602 1 95 83 ARG B CA 1
ATOM 1748 C C . ARG B 1 83 ? 7.023 -6.473 6.801 1 95 83 ARG B C 1
ATOM 1750 O O . ARG B 1 83 ? 6.012 -5.863 6.441 1 95 83 ARG B O 1
ATOM 1757 N N . ARG B 1 84 ? 8.195 -6.086 6.52 1 94.12 84 ARG B N 1
ATOM 1758 C CA . ARG B 1 84 ? 8.383 -4.84 5.785 1 94.12 84 ARG B CA 1
ATOM 1759 C C . ARG B 1 84 ? 8.078 -5.027 4.305 1 94.12 84 ARG B C 1
ATOM 1761 O O . ARG B 1 84 ? 7.918 -4.051 3.568 1 94.12 84 ARG B O 1
ATOM 1768 N N . ILE B 1 85 ? 8.07 -6.242 3.814 1 95.44 85 ILE B N 1
ATOM 1769 C CA . ILE B 1 85 ? 7.82 -6.492 2.4 1 95.44 85 ILE B CA 1
ATOM 1770 C C . ILE B 1 85 ? 6.34 -6.281 2.094 1 95.44 85 ILE B C 1
ATOM 1772 O O . ILE B 1 85 ? 5.477 -6.895 2.723 1 95.44 85 ILE B O 1
ATOM 1776 N N . PRO B 1 86 ? 6.023 -5.422 1.146 1 96.69 86 PRO B N 1
ATOM 1777 C CA . PRO B 1 86 ? 4.613 -5.242 0.79 1 96.69 86 PRO B CA 1
ATOM 1778 C C . PRO B 1 86 ? 3.996 -6.496 0.179 1 96.69 86 PRO B C 1
ATOM 1780 O O . PRO B 1 86 ? 4.602 -7.129 -0.689 1 96.69 86 PRO B O 1
ATOM 1783 N N . VAL B 1 87 ? 2.801 -6.805 0.706 1 96.25 87 VAL B N 1
ATOM 1784 C CA . VAL B 1 87 ? 2.023 -7.902 0.14 1 96.25 87 VAL B CA 1
ATOM 1785 C C . VAL B 1 87 ? 0.744 -7.359 -0.493 1 96.25 87 VAL B C 1
ATOM 1787 O O . VAL B 1 87 ? -0.084 -6.75 0.19 1 96.25 87 VAL B O 1
ATOM 1790 N N . VAL B 1 88 ? 0.641 -7.547 -1.745 1 96.69 88 VAL B N 1
ATOM 1791 C CA . VAL B 1 88 ? -0.573 -7.168 -2.461 1 96.69 88 VAL B CA 1
ATOM 1792 C C . VAL B 1 88 ? -1.376 -8.414 -2.816 1 96.69 88 VAL B C 1
ATOM 1794 O O . VAL B 1 88 ? -0.859 -9.328 -3.463 1 96.69 88 VAL B O 1
ATOM 1797 N N . VAL B 1 89 ? -2.611 -8.406 -2.402 1 94.94 89 VAL B N 1
ATOM 1798 C CA . VAL B 1 89 ? -3.498 -9.547 -2.641 1 94.94 89 VAL B CA 1
ATOM 1799 C C . VAL B 1 89 ? -4.211 -9.367 -3.98 1 94.94 89 VAL B C 1
ATOM 1801 O O . VAL B 1 89 ? -4.746 -8.297 -4.27 1 94.94 89 VAL B O 1
ATOM 1804 N N . LEU B 1 90 ? -4.098 -10.391 -4.816 1 94.06 90 LEU B N 1
ATOM 1805 C CA . LEU B 1 90 ? -4.887 -10.5 -6.039 1 94.06 90 LEU B CA 1
ATOM 1806 C C . LEU B 1 90 ? -5.988 -11.539 -5.879 1 94.06 90 LEU B C 1
ATOM 1808 O O . LEU B 1 90 ? -5.723 -12.68 -5.488 1 94.06 90 LEU B O 1
ATOM 1812 N N . THR B 1 91 ? -7.211 -11.148 -6.191 1 88.06 91 THR B N 1
ATOM 1813 C CA . THR B 1 91 ? -8.281 -12.094 -5.895 1 88.06 91 THR B CA 1
ATOM 1814 C C . THR B 1 91 ? -9.398 -11.984 -6.926 1 88.06 91 THR B C 1
ATOM 1816 O O . THR B 1 91 ? -9.555 -10.953 -7.582 1 88.06 91 THR B O 1
ATOM 1819 N N . THR B 1 92 ? -10.125 -13.117 -7.105 1 84.94 92 THR B N 1
ATOM 1820 C CA . THR B 1 92 ? -11.328 -13.125 -7.934 1 84.94 92 THR B CA 1
ATOM 1821 C C . THR B 1 92 ? -12.555 -12.75 -7.109 1 84.94 92 THR B C 1
ATOM 1823 O O . THR B 1 92 ? -13.609 -12.438 -7.664 1 84.94 92 THR B O 1
ATOM 1826 N N . SER B 1 93 ? -12.344 -12.805 -5.816 1 76.62 93 SER B N 1
ATOM 1827 C CA . SER B 1 93 ? -13.469 -12.625 -4.906 1 76.62 93 SER B CA 1
ATOM 1828 C C . SER B 1 93 ? -13.602 -11.164 -4.473 1 76.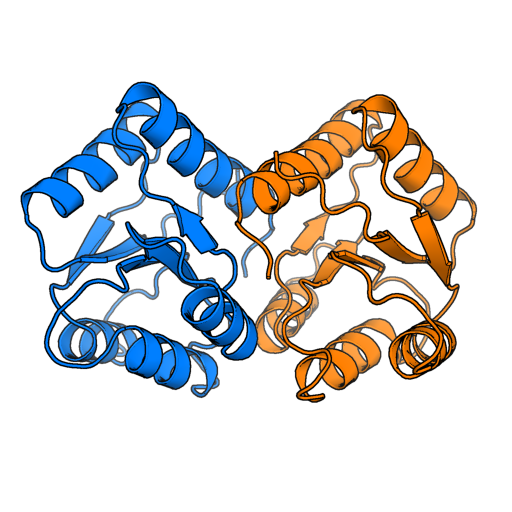62 93 SER B C 1
ATOM 1830 O O . SER B 1 93 ? -12.602 -10.453 -4.344 1 76.62 93 SER B O 1
ATOM 1832 N N . ASP B 1 94 ? -14.852 -10.742 -4.395 1 75.56 94 ASP B N 1
ATOM 1833 C CA . ASP B 1 94 ? -15.133 -9.43 -3.828 1 75.56 94 ASP B CA 1
ATOM 1834 C C . ASP B 1 94 ? -15.773 -9.555 -2.447 1 75.56 94 ASP B C 1
ATOM 1836 O O . ASP B 1 94 ? -16.531 -8.672 -2.029 1 75.56 94 ASP B O 1
ATOM 1840 N N . ASP B 1 95 ? -15.398 -10.68 -1.86 1 80.69 95 ASP B N 1
ATOM 1841 C CA . ASP B 1 95 ? -15.961 -10.883 -0.529 1 80.69 95 ASP B CA 1
ATOM 1842 C C . ASP B 1 95 ? -15.445 -9.844 0.458 1 80.69 95 ASP B C 1
ATOM 1844 O O . ASP B 1 95 ? -14.234 -9.703 0.643 1 80.69 95 ASP B O 1
ATOM 1848 N N . GLN B 1 96 ? -16.344 -9.188 1.091 1 78.88 96 GLN B N 1
ATOM 1849 C CA . GLN B 1 96 ? -16.031 -8.086 1.994 1 78.88 96 GLN B CA 1
ATOM 1850 C C . GLN B 1 96 ? -15.219 -8.57 3.189 1 78.88 96 GLN B C 1
ATOM 1852 O O . GLN B 1 96 ? -14.281 -7.902 3.621 1 78.88 96 GLN B O 1
ATOM 1857 N N . GLN B 1 97 ? -15.617 -9.727 3.691 1 81.31 97 GLN B N 1
ATOM 1858 C CA . GLN B 1 97 ? -14.914 -10.25 4.859 1 81.31 97 GLN B CA 1
ATOM 1859 C C . GLN B 1 97 ? -13.461 -10.578 4.527 1 81.31 97 GLN B C 1
ATOM 1861 O O . GLN B 1 97 ? -12.562 -10.344 5.34 1 81.31 97 GLN B O 1
ATOM 1866 N N . ASP B 1 98 ? -13.266 -11.094 3.387 1 79.38 98 ASP B N 1
ATOM 1867 C CA . ASP B 1 98 ? -11.906 -11.398 2.949 1 79.38 98 ASP B CA 1
ATOM 1868 C C . ASP B 1 98 ? -11.07 -10.125 2.807 1 79.38 98 ASP B C 1
ATOM 1870 O O . ASP B 1 98 ? -9.914 -10.086 3.219 1 79.38 98 ASP B O 1
ATOM 1874 N N . LYS B 1 99 ? -11.719 -9.172 2.287 1 81.5 99 LYS B N 1
ATOM 1875 C CA . LYS B 1 99 ? -11.055 -7.879 2.145 1 81.5 99 LYS B CA 1
ATOM 1876 C C . LYS B 1 99 ? -10.664 -7.309 3.506 1 81.5 99 LYS B C 1
ATOM 1878 O O . LYS B 1 99 ? -9.523 -6.891 3.705 1 81.5 99 LYS B O 1
ATOM 1883 N N . LEU B 1 100 ? -11.641 -7.363 4.348 1 79.5 100 LEU B N 1
ATOM 1884 C CA . LEU B 1 100 ? -11.414 -6.852 5.695 1 79.5 100 LEU B CA 1
ATOM 1885 C C . LEU B 1 100 ? -10.266 -7.59 6.371 1 79.5 100 LEU B C 1
ATOM 1887 O O . LEU B 1 100 ? -9.367 -6.961 6.934 1 79.5 100 LEU B O 1
ATOM 1891 N N . ASN B 1 101 ? -10.266 -8.836 6.238 1 83.62 101 ASN B N 1
ATOM 1892 C CA . ASN B 1 101 ? -9.211 -9.648 6.848 1 83.62 101 ASN B CA 1
ATOM 1893 C C . ASN B 1 101 ? -7.855 -9.375 6.203 1 83.62 101 ASN B C 1
ATOM 1895 O O . ASN B 1 101 ? -6.836 -9.312 6.895 1 83.62 101 ASN B O 1
ATOM 1899 N N . GLY B 1 102 ? -7.895 -9.18 4.957 1 87.62 102 GLY B N 1
ATOM 1900 C CA . GLY B 1 102 ? -6.652 -8.875 4.266 1 87.62 102 GLY B CA 1
ATOM 1901 C C . GLY B 1 102 ? -5.957 -7.637 4.801 1 87.62 102 GLY B C 1
ATOM 1902 O O . GLY B 1 102 ? -4.77 -7.676 5.125 1 87.62 102 GLY B O 1
ATOM 1903 N N . PHE B 1 103 ? -6.715 -6.625 4.949 1 90.31 103 PHE B N 1
ATOM 1904 C CA . PHE B 1 103 ? -6.137 -5.379 5.434 1 90.31 103 PHE B CA 1
ATOM 1905 C C . PHE B 1 103 ? -5.836 -5.465 6.926 1 90.31 103 PHE B C 1
ATOM 1907 O O . PHE B 1 103 ? -4.812 -4.953 7.391 1 90.31 103 PHE B O 1
ATOM 1914 N N . ASN B 1 104 ? -6.684 -6.219 7.586 1 90.31 104 ASN B N 1
ATOM 1915 C CA . ASN B 1 104 ? -6.453 -6.426 9.008 1 90.31 104 ASN B CA 1
ATOM 1916 C C . ASN B 1 104 ? -5.129 -7.141 9.266 1 90.31 104 ASN B C 1
ATOM 1918 O O . ASN B 1 104 ? -4.465 -6.887 10.273 1 90.31 104 ASN B O 1
ATOM 1922 N N . PHE B 1 105 ? -4.793 -7.906 8.352 1 91.56 105 PHE B N 1
ATOM 1923 C CA . PHE B 1 105 ? -3.59 -8.703 8.547 1 91.56 105 PHE B CA 1
ATOM 1924 C C . PHE B 1 105 ? -2.396 -8.07 7.844 1 91.56 105 PHE B C 1
ATOM 1926 O O . PHE B 1 105 ? -1.322 -8.672 7.77 1 91.56 105 PHE B O 1
ATOM 1933 N N . GLY B 1 106 ? -2.539 -6.906 7.285 1 93.75 106 GLY B N 1
ATOM 1934 C CA . GLY B 1 106 ? -1.385 -6.121 6.883 1 93.75 106 GLY B CA 1
ATOM 1935 C C . GLY B 1 106 ? -1.166 -6.105 5.383 1 93.75 106 GLY B C 1
ATOM 1936 O O . GLY B 1 106 ? -0.076 -5.77 4.91 1 93.75 106 GLY B O 1
ATOM 1937 N N . ALA B 1 107 ? -2.225 -6.52 4.664 1 95 107 ALA B N 1
ATOM 1938 C CA . ALA B 1 107 ? -2.094 -6.398 3.215 1 95 107 ALA B CA 1
ATOM 1939 C C . ALA B 1 107 ? -1.864 -4.945 2.805 1 95 107 ALA B C 1
ATOM 1941 O O . ALA B 1 107 ? -2.459 -4.031 3.377 1 95 107 ALA B O 1
ATOM 1942 N N . ALA B 1 108 ? -1.042 -4.809 1.781 1 95.5 108 ALA B N 1
ATOM 1943 C CA . ALA B 1 108 ? -0.72 -3.477 1.277 1 95.5 108 ALA B CA 1
ATOM 1944 C C . ALA B 1 108 ? -1.577 -3.125 0.064 1 95.5 108 ALA B C 1
ATOM 1946 O O . ALA B 1 108 ? -1.355 -2.102 -0.585 1 95.5 108 ALA B O 1
ATOM 1947 N N . GLY B 1 109 ? -2.447 -3.904 -0.27 1 95 109 GLY B N 1
ATOM 1948 C CA . GLY B 1 109 ? -3.428 -3.74 -1.331 1 95 109 GLY B CA 1
ATOM 1949 C C . GLY B 1 109 ? -4.305 -4.961 -1.527 1 95 109 GLY B C 1
ATOM 1950 O O . GLY B 1 109 ? -3.893 -6.086 -1.228 1 95 109 GLY B O 1
ATOM 1951 N N . TYR B 1 110 ? -5.438 -4.73 -1.958 1 93.81 110 TYR B N 1
ATOM 1952 C CA . TYR B 1 110 ? -6.426 -5.754 -2.283 1 93.81 110 TYR B CA 1
ATOM 1953 C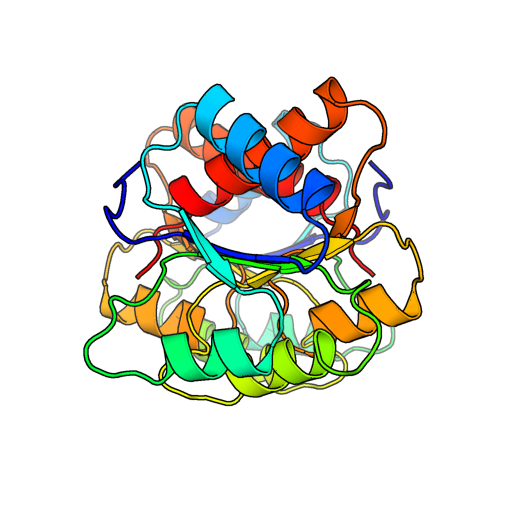 C . TYR B 1 110 ? -7.086 -5.465 -3.625 1 93.81 110 TYR B C 1
ATOM 1955 O O . TYR B 1 110 ? -7.984 -4.621 -3.717 1 93.81 110 TYR B O 1
ATOM 1963 N N . MET B 1 111 ? -6.594 -6.297 -4.582 1 93.88 111 MET B N 1
ATOM 1964 C CA . MET B 1 111 ? -6.945 -5.996 -5.969 1 93.88 111 MET B CA 1
ATOM 1965 C C . MET B 1 111 ? -7.793 -7.113 -6.566 1 93.88 111 MET B C 1
ATOM 1967 O O . MET B 1 111 ? -7.441 -8.289 -6.465 1 93.88 111 MET B O 1
ATOM 1971 N N . GLY B 1 112 ? -8.836 -6.699 -7.188 1 92.31 112 GLY B N 1
ATOM 1972 C CA . GLY B 1 112 ? -9.594 -7.68 -7.949 1 92.31 112 GLY B CA 1
ATOM 1973 C C . GLY B 1 112 ? -8.875 -8.148 -9.203 1 92.31 112 GLY B C 1
ATOM 1974 O O . GLY B 1 112 ? -8.031 -7.434 -9.742 1 92.31 112 GLY B O 1
ATOM 1975 N N . LYS B 1 113 ? -9.227 -9.359 -9.594 1 93.38 113 LYS B N 1
ATOM 1976 C CA . LYS B 1 113 ? -8.75 -9.883 -10.875 1 93.38 113 LYS B CA 1
ATOM 1977 C C . LYS B 1 113 ? -9.781 -9.656 -11.977 1 93.38 113 LYS B C 1
ATOM 1979 O O . LYS B 1 113 ? -10.656 -10.492 -12.211 1 93.38 113 LYS B O 1
ATOM 1984 N N . PRO B 1 114 ? -9.586 -8.547 -12.688 1 93.5 114 PRO B N 1
ATOM 1985 C CA . PRO B 1 114 ? -10.523 -8.312 -13.789 1 93.5 114 PRO B CA 1
ATOM 1986 C C . PRO B 1 114 ? -10.477 -9.414 -14.844 1 93.5 114 PRO B C 1
ATOM 1988 O O . PRO B 1 114 ? -9.406 -9.961 -15.133 1 93.5 114 PRO B O 1
ATOM 1991 N N . VAL B 1 115 ? -11.594 -9.672 -15.438 1 91.81 115 VAL B N 1
ATOM 1992 C CA . VAL B 1 115 ? -11.68 -10.68 -16.484 1 91.81 115 VAL B CA 1
ATOM 1993 C C . VAL B 1 115 ? -11.062 -10.141 -17.781 1 91.81 115 VAL B C 1
ATOM 1995 O O . VAL B 1 115 ? -10.336 -10.852 -18.469 1 91.81 115 VAL B O 1
ATOM 1998 N N . ASP B 1 116 ? -11.328 -8.883 -18.016 1 95.69 116 ASP B N 1
ATOM 1999 C CA . ASP B 1 116 ? -10.758 -8.219 -19.188 1 95.69 116 ASP B CA 1
ATOM 2000 C C . ASP B 1 116 ? -9.258 -7.992 -19 1 95.69 116 ASP B C 1
ATOM 2002 O O . ASP B 1 116 ? -8.828 -7.359 -18.031 1 95.69 116 ASP B O 1
ATOM 2006 N N . TYR B 1 117 ? -8.5 -8.422 -19.906 1 96.19 117 TYR B N 1
ATOM 2007 C CA . TYR B 1 117 ? -7.047 -8.398 -19.797 1 96.19 117 TYR B CA 1
ATOM 2008 C C . TYR B 1 117 ? -6.527 -6.965 -19.75 1 96.19 117 TYR B C 1
ATOM 2010 O O . TYR B 1 117 ? -5.586 -6.656 -19.016 1 96.19 117 TYR B O 1
ATOM 2018 N N . THR B 1 118 ? -7.16 -6.109 -20.578 1 97.5 118 THR B N 1
ATOM 2019 C CA . THR B 1 118 ? -6.727 -4.715 -20.594 1 97.5 118 THR B CA 1
ATOM 2020 C C . THR B 1 118 ? -6.926 -4.078 -19.219 1 97.5 118 THR B C 1
ATOM 2022 O O . THR B 1 118 ? -6.07 -3.328 -18.734 1 97.5 118 THR B O 1
ATOM 2025 N N . GLN B 1 119 ? -8.055 -4.395 -18.594 1 96.5 119 GLN B N 1
ATOM 2026 C CA . GLN B 1 119 ? -8.32 -3.904 -17.25 1 96.5 119 GLN B CA 1
ATOM 2027 C C . GLN B 1 119 ? -7.355 -4.523 -16.234 1 96.5 119 GLN B C 1
ATOM 2029 O O . GLN B 1 119 ? -6.93 -3.863 -15.289 1 96.5 119 GLN B O 1
ATOM 2034 N N . PHE B 1 120 ? -7.043 -5.781 -16.5 1 97.38 120 PHE B N 1
ATOM 2035 C CA . PHE B 1 120 ? -6.098 -6.469 -15.625 1 97.38 120 PHE B CA 1
ATOM 2036 C C . PHE B 1 120 ? -4.723 -5.809 -15.688 1 97.38 120 PHE B C 1
ATOM 2038 O O . PHE B 1 120 ? -4.086 -5.586 -14.656 1 97.38 120 PHE B O 1
ATOM 2045 N N . VAL B 1 121 ? -4.254 -5.43 -16.828 1 98.19 121 VAL B N 1
ATOM 2046 C CA . VAL B 1 121 ? -2.963 -4.77 -17 1 98.19 121 VAL B CA 1
ATOM 2047 C C . VAL B 1 121 ? -2.959 -3.428 -16.281 1 98.19 121 VAL B C 1
ATOM 2049 O O . VAL B 1 121 ? -1.939 -3.021 -15.719 1 98.19 121 VAL B O 1
ATOM 2052 N N . LYS B 1 122 ? -4.098 -2.756 -16.281 1 97.38 122 LYS B N 1
ATOM 2053 C CA . LYS B 1 122 ? -4.199 -1.489 -15.555 1 97.38 122 LYS B CA 1
ATOM 2054 C C . LYS B 1 122 ? -3.998 -1.688 -14.055 1 97.38 122 LYS B C 1
ATOM 2056 O O . LYS B 1 122 ? -3.369 -0.861 -13.398 1 97.38 122 LYS B O 1
ATOM 2061 N N . VAL B 1 123 ? -4.57 -2.77 -13.57 1 97.19 123 VAL B N 1
ATOM 2062 C CA . VAL B 1 123 ? -4.395 -3.1 -12.164 1 97.19 123 VAL B CA 1
ATOM 2063 C C . VAL B 1 123 ? -2.914 -3.34 -11.867 1 97.19 123 VAL B C 1
ATOM 2065 O O . VAL B 1 123 ? -2.357 -2.75 -10.938 1 97.19 123 VAL B O 1
ATOM 2068 N N . ILE B 1 124 ? -2.238 -4.121 -12.703 1 98.12 124 ILE B N 1
ATOM 2069 C CA . ILE B 1 124 ? -0.829 -4.445 -12.516 1 98.12 124 ILE B CA 1
ATOM 2070 C C . ILE B 1 124 ? 0.015 -3.18 -12.648 1 98.12 124 ILE B C 1
ATOM 2072 O O . ILE B 1 124 ? 0.967 -2.979 -11.891 1 98.12 124 ILE B O 1
ATOM 2076 N N . ARG B 1 125 ? -0.297 -2.322 -13.523 1 97.94 125 ARG B N 1
ATOM 2077 C CA . ARG B 1 125 ? 0.41 -1.059 -13.711 1 97.94 125 ARG B CA 1
ATOM 2078 C C . ARG B 1 125 ? 0.287 -0.177 -12.469 1 97.94 125 ARG B C 1
ATOM 2080 O O . ARG B 1 125 ? 1.251 0.477 -12.07 1 97.94 125 ARG B O 1
ATOM 2087 N N . SER B 1 126 ? -0.924 -0.117 -11.945 1 97.31 126 SER B N 1
ATOM 2088 C CA . SER B 1 126 ? -1.124 0.68 -10.742 1 97.31 126 SER B CA 1
ATOM 2089 C C . SER B 1 126 ? -0.231 0.196 -9.602 1 97.31 126 SER B C 1
ATOM 2091 O O . SER B 1 126 ? 0.333 1.004 -8.867 1 97.31 126 SER B O 1
ATOM 2093 N N . ILE B 1 127 ? -0.082 -1.121 -9.508 1 97.25 127 ILE B N 1
ATOM 2094 C CA . ILE B 1 127 ? 0.786 -1.707 -8.492 1 97.25 127 ILE B CA 1
ATOM 2095 C C . ILE B 1 127 ? 2.234 -1.306 -8.758 1 97.25 127 ILE B C 1
ATOM 2097 O O . ILE B 1 127 ? 2.926 -0.82 -7.855 1 97.25 127 ILE B O 1
ATOM 2101 N N . ASP B 1 128 ? 2.643 -1.437 -9.93 1 96.5 128 ASP B N 1
ATOM 2102 C CA . ASP B 1 128 ? 4.012 -1.115 -10.32 1 96.5 128 ASP B CA 1
ATOM 2103 C C . ASP B 1 128 ? 4.332 0.354 -10.047 1 96.5 128 ASP B C 1
ATOM 2105 O O . ASP B 1 128 ? 5.336 0.668 -9.414 1 96.5 128 ASP B O 1
ATOM 2109 N N . THR B 1 129 ? 3.463 1.225 -10.539 1 96.06 129 THR B N 1
ATOM 2110 C CA . THR B 1 129 ? 3.693 2.658 -10.406 1 96.06 129 THR B CA 1
ATOM 2111 C C . THR B 1 129 ? 3.764 3.064 -8.938 1 96.06 129 THR B C 1
ATOM 2113 O O . THR B 1 129 ? 4.676 3.787 -8.531 1 96.06 129 THR B O 1
ATOM 2116 N N . TYR B 1 130 ? 2.885 2.559 -8.195 1 96.75 130 TYR B N 1
ATOM 2117 C CA . TYR B 1 130 ? 2.781 2.922 -6.781 1 96.75 130 TYR B CA 1
ATOM 2118 C C . TYR B 1 130 ? 4.031 2.498 -6.02 1 96.75 130 TYR B C 1
ATOM 2120 O O . TYR B 1 130 ? 4.645 3.311 -5.32 1 96.75 130 TYR B O 1
ATOM 2128 N N . TRP B 1 131 ? 4.484 1.29 -6.188 1 95.38 131 TRP B N 1
ATOM 2129 C CA . TRP B 1 131 ? 5.566 0.764 -5.363 1 95.38 131 TRP B CA 1
ATOM 2130 C C . TRP B 1 131 ? 6.926 1.165 -5.926 1 95.38 131 TRP B C 1
ATOM 2132 O O . TRP B 1 131 ? 7.938 1.103 -5.223 1 95.38 131 TRP B O 1
ATOM 2142 N N . THR B 1 132 ? 6.938 1.606 -7.156 1 93.31 132 THR B N 1
ATOM 2143 C CA . THR B 1 132 ? 8.148 2.225 -7.688 1 93.31 132 THR B CA 1
ATOM 2144 C C . THR B 1 132 ? 8.352 3.615 -7.09 1 93.31 132 THR B C 1
ATOM 2146 O O . THR B 1 132 ? 9.469 3.992 -6.746 1 93.31 132 THR B O 1
ATOM 2149 N N . ILE B 1 133 ? 7.223 4.316 -6.98 1 93 133 ILE B N 1
ATOM 2150 C CA . ILE B 1 133 ? 7.289 5.656 -6.406 1 93 133 ILE B CA 1
ATOM 2151 C C . ILE B 1 133 ? 7.551 5.559 -4.902 1 93 133 ILE B C 1
ATOM 2153 O O . ILE B 1 133 ? 8.289 6.371 -4.344 1 93 133 ILE B O 1
ATOM 2157 N N . SER B 1 134 ? 6.859 4.477 -4.316 1 91.88 134 SER B N 1
ATOM 2158 C CA . SER B 1 134 ? 7.078 4.246 -2.895 1 91.88 134 SER B CA 1
ATOM 2159 C C . SER B 1 134 ? 8.516 3.83 -2.617 1 91.88 134 SER B C 1
ATOM 2161 O O . SER B 1 134 ? 9.047 2.93 -3.271 1 91.88 134 SER B O 1
ATOM 2163 N N . GLN B 1 135 ? 9.305 4.598 -1.974 1 79.69 135 GLN B N 1
ATOM 2164 C CA . GLN B 1 135 ? 10.703 4.305 -1.68 1 79.69 135 GLN B CA 1
ATOM 2165 C C . GLN B 1 135 ? 10.836 3.076 -0.782 1 79.69 135 GLN B C 1
ATOM 2167 O O . GLN B 1 135 ? 10.891 3.201 0.443 1 79.69 135 GLN B O 1
ATOM 2172 N N . MET B 1 136 ? 10.781 1.936 -1.373 1 72.25 136 MET B N 1
ATOM 2173 C CA . MET B 1 136 ? 10.883 0.688 -0.621 1 72.25 136 MET B CA 1
ATOM 2174 C C . MET B 1 136 ? 12.273 0.525 -0.024 1 72.25 136 MET B C 1
ATOM 2176 O O . MET B 1 136 ? 13.258 1.024 -0.579 1 72.25 136 MET B O 1
ATOM 2180 N N . PRO B 1 137 ? 12.305 -0 1.192 1 65.69 137 PRO B N 1
ATOM 2181 C CA . PRO B 1 137 ? 13.633 -0.131 1.79 1 65.69 137 PRO B CA 1
ATOM 2182 C C . PRO B 1 137 ? 14.586 -0.972 0.939 1 65.69 137 PRO B C 1
ATOM 2184 O O . PRO B 1 137 ? 14.133 -1.809 0.151 1 65.69 137 PRO B O 1
#

Nearest PDB structures (foldseek):
  1k68-assembly1_B  TM=9.315E-01  e=3.593E-13  Tolypothrix sp. PCC 7601
  6xvu-assembly2_C  TM=9.466E-01  e=1.229E-12  Deinococcus radiodurans R1 = ATCC 13939 = DSM 20539
  1jlk-assembly1_B  TM=9.123E-01  e=1.493E-12  Synechocystis sp. PCC 6803
  5wq0-assembly4_D  TM=8.016E-01  e=1.163E-07  Paenisporosarcina sp. TG-14
  5wq0-assembly5_E  TM=8.080E-01  e=4.243E-07  Paenisporosarcina sp. TG-14

Solvent-accessible surface area (backbone atoms only — not comparable to full-atom values): 14553 Å² total; per-residue (Å²): 96,85,69,63,80,39,29,32,35,36,34,42,66,45,67,68,58,45,51,52,52,53,49,40,42,48,72,73,65,54,77,49,48,75,45,77,27,60,40,41,67,59,40,49,51,51,69,68,33,84,89,45,82,67,47,64,35,33,43,35,38,56,79,56,78,84,79,27,38,64,53,35,44,40,54,38,53,69,32,87,87,44,31,47,45,46,33,32,35,39,25,84,65,83,51,60,66,59,37,41,49,38,23,57,44,60,40,52,36,39,31,67,56,52,86,50,60,72,59,33,39,50,54,54,46,37,52,51,54,34,56,38,60,17,56,70,110,100,84,70,64,81,39,30,31,36,37,33,42,64,46,66,67,58,45,48,51,54,53,48,40,41,47,72,74,64,53,78,47,47,75,45,78,27,59,40,39,66,59,41,48,52,51,69,69,34,85,89,45,81,66,47,64,34,34,42,34,38,55,74,49,74,84,74,36,41,65,48,34,44,39,53,39,54,68,30,88,90,44,30,48,44,47,33,31,36,39,24,82,65,82,51,60,68,58,37,41,48,40,23,57,45,60,40,52,37,39,30,68,56,53,84,51,60,74,59,32,39,50,53,54,46,37,52,50,54,35,56,40,60,18,56,69,112